Protein AF-A0A2D4K3S2-F1 (afdb_monomer)

Organism: NCBI:txid1970185

Foldseek 3Di:
DDPQLVQLLQLLLVQLLHWADPVRSVVLRPDPPPPVPDDDPPHDHPVNSLVVFWDKDCWDQDPVRDIDHITTHGDLVCLVPPDALVSNVVRDPDPSSSVSSQVSSVVSCVVVVNDDDRDDGPHDDDDDDDPVCPVVLLVLQALVVLVVLVVLVVCVVVVPPPNDVVNVVVSVVSLVSNVVCQVVPPDDDDPPPDDDDDQSCQQAPGSRNVRSVPDDRPDHGDDDPPPDPPPPPDDPPDPDDDDDDDDDDDD

pLDDT: mean 78.55, std 19.01, range [28.98, 97.88]

Structure (mmCIF, N/CA/C/O backbone):
data_AF-A0A2D4K3S2-F1
#
_entry.id   AF-A0A2D4K3S2-F1
#
loop_
_atom_site.group_PDB
_atom_site.id
_atom_site.type_symbol
_atom_site.label_atom_id
_atom_site.label_alt_id
_atom_site.label_comp_id
_atom_site.label_asym_id
_atom_site.label_entity_id
_atom_site.label_seq_id
_atom_site.pdbx_PDB_ins_code
_atom_site.Cartn_x
_atom_site.Cartn_y
_atom_site.Cartn_z
_atom_site.occupancy
_atom_site.B_iso_or_equiv
_atom_site.auth_seq_id
_atom_site.auth_comp_id
_atom_site.auth_asym_id
_atom_site.auth_atom_id
_atom_site.pdbx_PDB_model_num
ATOM 1 N N . MET A 1 1 ? -12.849 7.850 -8.022 1.00 69.00 1 MET A N 1
ATOM 2 C CA . MET A 1 1 ? -12.858 7.577 -6.581 1.00 69.00 1 MET A CA 1
ATOM 3 C C . MET A 1 1 ? -13.538 8.754 -5.917 1.00 69.00 1 MET A C 1
ATOM 5 O O . MET A 1 1 ? -13.201 9.878 -6.281 1.00 69.00 1 MET A O 1
ATOM 9 N N . THR A 1 2 ? -14.544 8.515 -5.088 1.00 81.56 2 THR A N 1
ATOM 10 C CA . THR A 1 2 ? -15.228 9.570 -4.324 1.00 81.56 2 THR A CA 1
ATOM 11 C C . THR A 1 2 ? -14.418 9.930 -3.076 1.00 81.56 2 THR A C 1
ATOM 13 O O . THR A 1 2 ? -13.564 9.153 -2.648 1.00 81.56 2 THR A O 1
ATOM 16 N N . ASP A 1 3 ? -14.689 11.088 -2.472 1.00 80.44 3 ASP A N 1
ATOM 17 C CA . ASP A 1 3 ? -14.030 11.497 -1.222 1.00 80.44 3 ASP A CA 1
ATOM 18 C C . ASP A 1 3 ? -14.282 10.483 -0.094 1.00 80.44 3 ASP A C 1
ATOM 20 O O . ASP A 1 3 ? -13.375 10.166 0.672 1.00 80.44 3 ASP A O 1
ATOM 24 N N . ASP A 1 4 ? -15.479 9.889 -0.058 1.00 83.50 4 ASP A N 1
ATOM 25 C CA . ASP A 1 4 ? -15.841 8.840 0.897 1.00 83.50 4 ASP A CA 1
ATOM 26 C C . ASP A 1 4 ? -15.006 7.563 0.706 1.00 83.50 4 ASP A C 1
ATOM 28 O O . ASP A 1 4 ? -14.577 6.950 1.683 1.00 83.50 4 ASP A O 1
ATOM 32 N N . GLU A 1 5 ? -14.736 7.156 -0.538 1.00 86.88 5 GLU A N 1
ATOM 33 C CA . GLU A 1 5 ? -13.875 6.001 -0.829 1.00 86.88 5 GLU A CA 1
ATOM 34 C C . GLU A 1 5 ? -12.424 6.267 -0.408 1.00 86.88 5 GLU A C 1
ATOM 36 O O . GLU A 1 5 ? -11.761 5.375 0.128 1.00 86.88 5 GLU A O 1
ATOM 41 N N . ILE A 1 6 ? -11.931 7.492 -0.626 1.00 86.06 6 ILE A N 1
ATOM 42 C CA . ILE A 1 6 ? -10.579 7.905 -0.224 1.00 86.06 6 ILE A CA 1
ATOM 43 C C . ILE A 1 6 ? -10.464 7.908 1.302 1.00 86.06 6 ILE A C 1
ATOM 45 O O . ILE A 1 6 ? -9.533 7.312 1.848 1.00 86.06 6 ILE A O 1
ATOM 49 N N . LEU A 1 7 ? -11.427 8.527 1.991 1.00 87.81 7 LEU A N 1
ATOM 50 C CA . LEU A 1 7 ? -11.486 8.567 3.451 1.00 87.81 7 LEU A CA 1
ATOM 51 C C . LEU A 1 7 ? -11.533 7.154 4.040 1.00 87.81 7 LEU A C 1
ATOM 53 O O . LEU A 1 7 ? -10.835 6.862 5.014 1.00 87.81 7 LEU A O 1
ATOM 57 N N . ARG A 1 8 ? -12.314 6.260 3.424 1.00 92.31 8 ARG A N 1
ATOM 58 C CA . ARG A 1 8 ? -12.441 4.870 3.865 1.00 92.31 8 ARG A CA 1
ATOM 59 C C . ARG A 1 8 ? -11.119 4.127 3.729 1.00 92.31 8 ARG A C 1
ATOM 61 O O . ARG A 1 8 ? -10.672 3.521 4.700 1.00 92.31 8 ARG A O 1
ATOM 68 N N . ALA A 1 9 ? -10.473 4.218 2.567 1.00 92.00 9 ALA A N 1
ATOM 69 C CA . ALA A 1 9 ? -9.177 3.587 2.324 1.00 92.00 9 ALA A CA 1
ATOM 70 C C . ALA A 1 9 ? -8.092 4.105 3.284 1.00 92.00 9 ALA A C 1
ATOM 72 O O . ALA A 1 9 ? -7.302 3.320 3.810 1.00 92.00 9 ALA A O 1
ATOM 73 N N . GLU A 1 10 ? -8.082 5.411 3.558 1.00 92.12 10 GLU A N 1
ATOM 74 C CA . GLU A 1 10 ? -7.160 6.024 4.514 1.00 92.12 10 GLU A CA 1
ATOM 75 C C . GLU A 1 10 ? -7.404 5.504 5.937 1.00 92.12 10 GLU A C 1
ATOM 77 O O . GLU A 1 10 ? -6.471 5.070 6.614 1.00 92.12 10 GLU A O 1
ATOM 82 N N . MET A 1 11 ? -8.661 5.478 6.385 1.00 94.38 11 MET A N 1
ATOM 83 C CA . MET A 1 11 ? -9.019 4.992 7.717 1.00 94.38 11 MET A CA 1
ATOM 84 C C . MET A 1 11 ? -8.668 3.512 7.902 1.00 94.38 11 MET A C 1
ATOM 86 O O . MET A 1 11 ? -8.090 3.139 8.926 1.00 94.38 11 MET A O 1
ATOM 90 N N . VAL A 1 12 ? -8.957 2.682 6.895 1.00 95.88 12 VAL A N 1
ATOM 91 C CA . VAL A 1 12 ? -8.571 1.265 6.873 1.00 95.88 12 VAL A CA 1
ATOM 92 C C . VAL A 1 12 ? -7.054 1.128 6.979 1.00 95.88 12 VAL A C 1
ATOM 94 O O . VAL A 1 12 ? -6.577 0.411 7.856 1.00 95.88 12 VAL A O 1
ATOM 97 N N . ALA A 1 13 ? -6.280 1.864 6.175 1.00 95.62 13 ALA A N 1
ATOM 98 C CA . ALA A 1 13 ? -4.821 1.815 6.242 1.00 95.62 13 ALA A CA 1
ATOM 99 C C . ALA A 1 13 ? -4.296 2.188 7.642 1.00 95.62 13 ALA A C 1
ATOM 101 O O . ALA A 1 13 ? -3.455 1.470 8.193 1.00 95.62 13 ALA A O 1
ATOM 102 N N . GLN A 1 14 ? -4.827 3.252 8.259 1.00 95.94 14 GLN A N 1
ATOM 103 C CA . GLN A 1 14 ? -4.420 3.688 9.601 1.00 95.94 14 GLN A CA 1
ATOM 104 C C . GLN A 1 14 ? -4.680 2.642 10.689 1.00 95.94 14 GLN A C 1
ATOM 106 O O . GLN A 1 14 ? -3.820 2.435 11.553 1.00 95.94 14 GLN A O 1
ATOM 111 N N . LEU A 1 15 ? -5.841 1.984 10.634 1.00 97.19 15 LEU A N 1
ATOM 112 C CA . LEU A 1 15 ? -6.259 0.952 11.588 1.00 97.19 15 LEU A CA 1
ATOM 113 C C . LEU A 1 15 ? -5.548 -0.393 11.360 1.00 97.19 15 LEU A C 1
ATOM 115 O O . LEU A 1 15 ? -5.287 -1.150 12.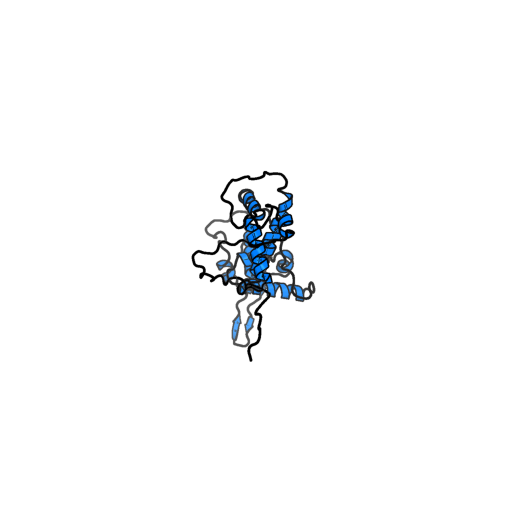303 1.00 97.19 15 LEU A O 1
ATOM 119 N N . CYS A 1 16 ? -5.225 -0.715 10.107 1.00 97.06 16 CYS A N 1
ATOM 120 C CA . CYS A 1 16 ? -4.472 -1.919 9.775 1.00 97.06 16 CYS A CA 1
ATOM 121 C C . CYS A 1 16 ? -3.028 -1.819 10.273 1.00 97.06 16 CYS A C 1
ATOM 123 O O . CYS A 1 16 ? -2.515 -2.807 10.797 1.00 97.06 16 CYS A O 1
ATOM 125 N N . MET A 1 17 ? -2.409 -0.634 10.192 1.00 96.38 17 MET A N 1
ATOM 126 C CA . MET A 1 17 ? -1.070 -0.394 10.740 1.00 96.38 17 MET A CA 1
ATOM 127 C C . MET A 1 17 ? -1.030 -0.566 12.261 1.00 96.38 17 MET A C 1
ATOM 129 O O . MET A 1 17 ? -0.122 -1.222 12.767 1.00 96.38 17 MET A O 1
ATOM 133 N N . ASN A 1 18 ? -1.993 0.009 12.992 1.00 96.06 18 ASN A N 1
ATOM 134 C CA . ASN A 1 18 ? -2.078 -0.070 14.454 1.00 96.06 18 ASN A CA 1
ATOM 135 C C . ASN A 1 18 ? -3.515 0.156 14.942 1.00 96.06 18 ASN A C 1
ATOM 137 O O . ASN A 1 18 ? -4.276 0.873 14.302 1.00 96.06 18 ASN A O 1
ATOM 141 N N . ASP A 1 19 ? -3.851 -0.359 16.128 1.00 95.50 19 ASP A N 1
ATOM 142 C CA . ASP A 1 19 ? -5.065 0.070 16.834 1.00 95.50 19 ASP A CA 1
ATOM 143 C C . ASP A 1 19 ? -4.943 1.569 17.163 1.00 95.50 19 ASP A C 1
ATOM 145 O O . ASP A 1 19 ? -3.880 2.036 17.590 1.00 95.50 19 ASP A O 1
ATOM 149 N N . ARG A 1 20 ? -6.012 2.342 16.950 1.00 95.31 20 ARG A N 1
ATOM 150 C CA . ARG A 1 20 ? -5.982 3.806 17.113 1.00 95.31 20 ARG A CA 1
ATOM 151 C C . ARG A 1 20 ? -7.077 4.296 18.040 1.00 95.31 20 ARG A C 1
ATOM 153 O O . ARG A 1 20 ? -8.186 3.778 18.034 1.00 95.31 20 ARG A O 1
ATOM 160 N N . THR A 1 21 ? -6.793 5.338 18.812 1.00 94.81 21 THR A N 1
ATOM 161 C CA . THR A 1 21 ? -7.843 6.093 19.503 1.00 94.81 21 THR A CA 1
ATOM 162 C C . THR A 1 21 ? -8.609 6.953 18.498 1.00 94.81 21 THR A C 1
ATOM 164 O O . THR A 1 21 ? -8.106 7.260 17.416 1.00 94.81 21 THR A O 1
ATOM 167 N N . HIS A 1 22 ? -9.815 7.383 18.874 1.00 92.12 22 HIS A N 1
ATOM 168 C CA . HIS A 1 22 ? -10.619 8.307 18.066 1.00 92.12 22 HIS A CA 1
ATOM 169 C C . HIS A 1 22 ? -9.839 9.574 17.680 1.00 92.12 22 HIS A C 1
ATOM 171 O O . HIS A 1 22 ? -9.731 9.908 16.503 1.00 92.12 22 HIS A O 1
ATOM 177 N N . SER A 1 23 ? -9.208 10.216 18.668 1.00 90.06 23 SER A N 1
ATOM 178 C CA . SER A 1 23 ? -8.421 11.434 18.466 1.00 90.06 23 SER A CA 1
ATOM 179 C C . SER A 1 23 ? -7.215 11.204 17.556 1.00 90.06 23 SER A C 1
ATOM 181 O O . SER A 1 23 ? -6.961 12.008 16.670 1.00 90.06 23 SER A O 1
ATOM 183 N N . SER A 1 24 ? -6.516 10.073 17.708 1.00 92.19 24 SER A N 1
ATOM 184 C CA . SER A 1 24 ? -5.379 9.748 16.843 1.00 92.19 24 SER A CA 1
ATOM 185 C C . SER A 1 24 ? -5.794 9.584 15.382 1.00 92.19 24 SER A C 1
ATOM 187 O O . SER A 1 24 ? -5.007 9.927 14.508 1.00 92.19 24 SER A O 1
ATOM 189 N N . LEU A 1 25 ? -6.984 9.044 15.100 1.00 91.06 25 LEU A N 1
ATOM 190 C CA . LEU A 1 25 ? -7.481 8.940 13.726 1.00 91.06 25 LEU A CA 1
ATOM 191 C C . LEU A 1 25 ? -7.830 10.314 13.155 1.00 91.06 25 LEU A C 1
ATOM 193 O O . LEU A 1 25 ? -7.470 10.592 12.016 1.00 91.06 25 LEU A O 1
ATOM 197 N N . LEU A 1 26 ? -8.470 11.180 13.945 1.00 87.69 26 LEU A N 1
ATOM 198 C CA . LEU A 1 26 ? -8.767 12.552 13.525 1.00 87.69 26 LEU A CA 1
ATOM 199 C C . LEU A 1 26 ? -7.505 13.347 13.165 1.00 87.69 26 LEU A C 1
ATOM 201 O O . LEU A 1 26 ? -7.542 14.125 12.217 1.00 87.69 26 LEU A O 1
ATOM 205 N N . ASP A 1 27 ? -6.398 13.130 13.878 1.00 87.50 27 ASP A N 1
ATOM 206 C CA . ASP A 1 27 ? -5.125 13.809 13.605 1.00 87.50 27 ASP A CA 1
ATOM 207 C C . ASP A 1 27 ? -4.402 13.263 12.356 1.00 87.50 27 ASP A C 1
ATOM 209 O O . ASP A 1 27 ? -3.641 13.983 11.708 1.00 87.50 27 ASP A O 1
ATOM 213 N N . LEU A 1 28 ? -4.594 11.979 12.028 1.00 86.31 28 LEU A N 1
ATOM 214 C CA . LEU A 1 28 ? -3.864 11.284 10.955 1.00 86.31 28 LEU A CA 1
ATOM 215 C C . LEU A 1 28 ? -4.563 11.344 9.594 1.00 86.31 28 LEU A C 1
ATOM 217 O O . LEU A 1 28 ? -3.894 11.258 8.555 1.00 86.31 28 LEU A O 1
ATOM 221 N N . ILE A 1 29 ? -5.889 11.465 9.594 1.00 82.75 29 ILE A N 1
ATOM 222 C CA . ILE A 1 29 ? -6.685 11.559 8.376 1.00 82.75 29 ILE A CA 1
ATOM 223 C C . ILE A 1 29 ? -6.652 13.016 7.881 1.00 82.75 29 ILE A C 1
ATOM 225 O O . ILE A 1 29 ? -7.149 13.910 8.569 1.00 82.75 29 ILE A O 1
ATOM 229 N N . PRO A 1 30 ? -6.053 13.281 6.705 1.00 67.38 30 PRO A N 1
ATOM 230 C CA . PRO A 1 30 ? -5.919 14.631 6.182 1.00 67.38 30 PRO A CA 1
ATOM 231 C C . PRO A 1 30 ? -7.299 15.191 5.824 1.00 67.38 30 PRO A C 1
ATOM 233 O O . PRO A 1 30 ? -8.034 14.573 5.065 1.00 67.38 30 PRO A O 1
ATOM 236 N N . GLU A 1 31 ? -7.619 16.345 6.414 1.00 57.22 31 GLU A N 1
ATOM 237 C CA . GLU A 1 31 ? -8.872 17.097 6.284 1.00 57.22 31 GLU A CA 1
ATOM 238 C C . GLU A 1 31 ? -10.138 16.231 6.212 1.00 57.22 31 GLU A C 1
ATOM 240 O O . GLU A 1 31 ? -10.728 16.003 5.160 1.00 57.22 31 GLU A O 1
ATOM 245 N N . ASN A 1 32 ? -10.660 15.872 7.386 1.00 50.91 32 ASN A N 1
ATOM 246 C CA . ASN A 1 32 ? -12.112 15.868 7.546 1.00 50.91 32 ASN A CA 1
ATOM 247 C C . ASN A 1 32 ? -12.602 17.242 7.037 1.00 50.91 32 ASN A C 1
ATOM 249 O O . ASN A 1 32 ? -12.063 18.245 7.527 1.00 50.91 32 ASN A O 1
ATOM 253 N N . PRO A 1 33 ? -13.532 17.341 6.065 1.00 45.84 33 PRO A N 1
ATOM 254 C CA . PRO A 1 33 ? -14.057 18.627 5.631 1.00 45.84 33 PRO A CA 1
ATOM 255 C C . PRO A 1 33 ? -14.509 19.364 6.885 1.00 45.84 33 PRO A C 1
ATOM 257 O O . PRO A 1 33 ? -15.397 18.927 7.615 1.00 45.84 33 PRO A O 1
ATOM 260 N N . ASN A 1 34 ? -13.773 20.423 7.200 1.00 38.81 34 ASN A N 1
ATOM 261 C CA . ASN A 1 34 ? -13.863 21.150 8.450 1.00 38.81 34 ASN A CA 1
ATOM 262 C C . ASN A 1 34 ? -15.345 21.388 8.811 1.00 38.81 34 ASN A C 1
ATOM 264 O O . ASN A 1 34 ? -16.087 21.883 7.958 1.00 38.81 34 ASN A O 1
ATOM 268 N N . PRO A 1 35 ? -15.809 21.130 10.050 1.00 45.09 35 PRO A N 1
ATOM 269 C CA . PRO A 1 35 ? -17.184 21.442 10.450 1.00 45.09 35 PRO A CA 1
ATOM 270 C C . PRO A 1 35 ? -17.528 22.940 10.319 1.00 45.09 35 PRO A C 1
ATOM 272 O O . PRO A 1 35 ? -18.698 23.311 10.370 1.00 45.09 35 PRO A O 1
ATOM 275 N N . LYS A 1 36 ? -16.534 23.814 10.093 1.00 41.34 36 LYS A N 1
ATOM 276 C CA . LYS A 1 36 ? -16.734 25.232 9.746 1.00 41.34 36 LYS A CA 1
ATOM 277 C C . LYS A 1 36 ? -17.035 25.501 8.263 1.00 41.34 36 LYS A C 1
ATOM 279 O O . LYS A 1 36 ? -17.330 26.643 7.930 1.00 41.34 36 LYS A O 1
ATOM 284 N N . SER A 1 37 ? -16.976 24.496 7.386 1.00 41.78 37 SER A N 1
ATOM 285 C CA . SER A 1 37 ? -17.230 24.654 5.946 1.00 41.78 37 SER A CA 1
ATOM 286 C C . SER A 1 37 ? -18.694 24.459 5.544 1.00 41.78 37 SER A C 1
ATOM 288 O O . SER A 1 37 ? -19.032 24.747 4.402 1.00 41.78 37 SER A O 1
ATOM 290 N N . GLY A 1 38 ? -19.567 24.006 6.451 1.00 38.97 38 GLY A N 1
ATOM 291 C CA . GLY A 1 38 ? -20.951 23.697 6.100 1.00 38.97 38 GLY A CA 1
ATOM 292 C C . GLY A 1 38 ? -21.025 22.472 5.185 1.00 38.97 38 GLY A C 1
ATOM 293 O O . GLY A 1 38 ? -20.751 22.552 3.998 1.00 38.97 38 GLY A O 1
ATOM 294 N N . ILE A 1 39 ? -21.371 21.338 5.793 1.00 41.78 39 ILE A N 1
ATOM 295 C CA . ILE A 1 39 ? -21.957 20.123 5.204 1.00 41.78 39 ILE A CA 1
ATOM 296 C C . ILE A 1 39 ? -22.053 20.151 3.666 1.00 41.78 39 ILE A C 1
ATOM 298 O O . ILE A 1 39 ? -22.941 20.800 3.111 1.00 41.78 39 ILE A O 1
ATOM 302 N N . ILE A 1 40 ? -21.201 19.377 2.986 1.00 48.66 40 ILE A N 1
ATOM 303 C CA . ILE A 1 40 ? -21.462 18.970 1.602 1.00 48.66 40 ILE A CA 1
ATOM 304 C C . ILE A 1 40 ? -22.587 17.923 1.663 1.00 48.66 40 ILE A C 1
ATOM 306 O O . ILE A 1 40 ? -22.431 16.909 2.349 1.00 48.66 40 ILE A O 1
ATOM 310 N N . PRO A 1 41 ? -23.739 18.128 1.003 1.00 40.66 41 PRO A N 1
ATOM 311 C CA . PRO A 1 41 ? -24.784 17.113 0.954 1.00 40.66 41 PRO A CA 1
ATOM 312 C C . PRO A 1 41 ? -24.264 15.870 0.215 1.00 40.66 41 PRO A C 1
ATOM 314 O O . PRO A 1 41 ? -24.011 15.937 -0.985 1.00 40.66 41 PRO A O 1
ATOM 317 N N . GLY A 1 42 ? -24.111 14.746 0.924 1.00 51.12 42 GLY A N 1
ATOM 318 C CA . GLY A 1 42 ? -23.805 13.438 0.328 1.00 51.12 42 GLY A CA 1
ATOM 319 C C . GLY A 1 42 ? -22.559 12.706 0.840 1.00 51.12 42 GLY A C 1
ATOM 320 O O . GLY A 1 42 ? -22.406 11.550 0.470 1.00 51.12 42 GLY A O 1
ATOM 321 N N . SER A 1 43 ? -21.712 13.311 1.684 1.00 57.41 43 SER A N 1
ATOM 322 C CA . SER A 1 43 ? -20.545 12.629 2.281 1.00 57.41 43 SER A CA 1
ATOM 323 C C . SER A 1 43 ? -20.905 11.900 3.582 1.00 57.41 43 SER A C 1
ATOM 325 O O . SER A 1 43 ? -21.584 12.474 4.445 1.00 57.41 43 SER A O 1
ATOM 327 N N . LEU A 1 44 ? -20.418 10.673 3.771 1.00 62.25 44 LEU A N 1
ATOM 328 C CA . LEU A 1 44 ? -20.483 9.971 5.060 1.00 62.25 44 LEU A CA 1
ATOM 329 C C . LEU A 1 44 ? -19.728 10.762 6.141 1.00 62.25 44 LEU A C 1
ATOM 331 O O . LEU A 1 44 ? -18.622 11.252 5.923 1.00 62.25 44 LEU A O 1
ATOM 335 N N . SER A 1 45 ? -20.305 10.878 7.340 1.00 77.81 45 SER A N 1
ATOM 336 C CA . SER A 1 45 ? -19.584 11.484 8.462 1.00 77.81 45 SER A CA 1
ATOM 337 C C . SER A 1 45 ? -18.431 10.580 8.906 1.00 77.81 45 SER A C 1
ATOM 339 O O . SER A 1 45 ? -18.541 9.352 8.847 1.00 77.81 45 SER A O 1
ATOM 341 N N . PHE A 1 46 ? -17.348 11.180 9.412 1.00 85.38 46 PHE A N 1
ATOM 342 C CA . PHE A 1 46 ? -16.213 10.453 9.996 1.00 85.38 46 PHE A CA 1
ATOM 343 C C . PHE A 1 46 ? -16.668 9.344 10.962 1.00 85.38 46 PHE A C 1
ATOM 345 O O . PHE A 1 46 ? -16.205 8.213 10.861 1.00 85.38 46 PHE A O 1
ATOM 352 N N . GLU A 1 47 ? -17.633 9.640 11.842 1.00 89.00 47 GLU A N 1
ATOM 353 C CA . GLU A 1 47 ? -18.181 8.671 12.804 1.00 89.00 47 GLU A CA 1
ATOM 354 C C . GLU A 1 47 ? -18.878 7.491 12.127 1.00 89.00 47 GLU A C 1
ATOM 356 O O . GLU A 1 47 ? -18.676 6.339 12.511 1.00 89.00 47 GLU A O 1
ATOM 361 N N . SER A 1 48 ? -19.693 7.766 11.102 1.00 89.94 48 SER A N 1
ATOM 362 C CA . SER A 1 48 ? -20.375 6.714 10.349 1.00 89.94 48 SER A CA 1
ATOM 363 C C . SER A 1 48 ? -19.368 5.816 9.641 1.00 89.94 48 SER A C 1
ATOM 365 O O . SER A 1 48 ? -19.572 4.605 9.561 1.00 89.94 48 SER A O 1
ATOM 367 N N . MET A 1 49 ? -18.278 6.395 9.138 1.00 91.19 49 MET A N 1
ATOM 368 C CA . MET A 1 49 ? -17.227 5.639 8.475 1.00 91.19 49 MET A CA 1
ATOM 369 C C . MET A 1 49 ? -16.431 4.789 9.461 1.00 91.19 49 MET A C 1
ATOM 371 O O . MET A 1 49 ? -16.259 3.595 9.221 1.00 91.19 49 MET A O 1
ATOM 375 N N . LEU A 1 50 ? -16.034 5.369 10.595 1.00 93.94 50 LEU A N 1
ATOM 376 C CA . LEU A 1 50 ? -15.318 4.667 11.656 1.00 93.94 50 LEU A CA 1
ATOM 377 C C . LEU A 1 50 ? -16.129 3.494 12.198 1.00 93.94 50 LEU A C 1
ATOM 379 O O . LEU A 1 50 ? -15.618 2.379 12.289 1.00 93.94 50 LEU A O 1
ATOM 383 N N . SER A 1 51 ? -17.414 3.715 12.469 1.00 94.75 51 SER A N 1
ATOM 384 C CA . SER A 1 51 ? -18.323 2.651 12.895 1.00 94.75 51 SER A CA 1
ATOM 385 C C . SER A 1 51 ? -18.490 1.560 11.832 1.00 94.75 51 SER A C 1
ATOM 387 O O . SER A 1 51 ? -18.685 0.394 12.178 1.00 94.75 51 SER A O 1
ATOM 389 N N . ALA A 1 52 ? -18.391 1.898 10.542 1.00 95.75 52 ALA A N 1
ATOM 390 C CA . ALA A 1 52 ? -18.484 0.919 9.467 1.00 95.75 52 ALA A CA 1
ATOM 391 C C . ALA A 1 52 ? -17.236 0.027 9.375 1.00 95.75 52 ALA A C 1
ATOM 393 O O . ALA A 1 52 ? -17.403 -1.173 9.166 1.00 95.75 52 ALA A O 1
ATOM 394 N N . VAL A 1 53 ? -16.027 0.573 9.558 1.00 96.75 53 VAL A N 1
ATOM 395 C CA . VAL A 1 53 ? -14.757 -0.156 9.335 1.00 96.75 53 VAL A CA 1
ATOM 396 C C . VAL A 1 53 ? -14.113 -0.734 10.598 1.00 96.75 53 VAL A C 1
ATOM 398 O O . VAL A 1 53 ? -13.223 -1.580 10.493 1.00 96.75 53 VAL A O 1
ATOM 401 N N . ALA A 1 54 ? -14.521 -0.296 11.791 1.00 97.69 54 ALA A N 1
ATOM 402 C CA . ALA A 1 54 ? -13.820 -0.638 13.025 1.00 97.69 54 ALA A CA 1
ATOM 403 C C . ALA A 1 54 ? -14.723 -1.163 14.144 1.00 97.69 54 ALA A C 1
ATOM 405 O O . ALA A 1 54 ? -15.864 -0.727 14.300 1.00 97.69 54 ALA A O 1
ATOM 406 N N . ASP A 1 55 ? -14.156 -2.041 14.970 1.00 97.38 55 ASP A N 1
ATOM 407 C CA . ASP A 1 55 ? -14.699 -2.427 16.269 1.00 97.38 55 ASP A CA 1
ATOM 408 C C . ASP A 1 55 ? -14.029 -1.618 17.382 1.00 97.38 55 ASP A C 1
ATOM 410 O O . ASP A 1 55 ? -12.811 -1.405 17.382 1.00 97.38 55 ASP A O 1
ATOM 414 N N . PHE A 1 56 ? -14.823 -1.188 18.363 1.00 96.75 56 PHE A N 1
ATOM 415 C CA . PHE A 1 56 ? -14.323 -0.484 19.539 1.00 96.75 56 PHE A CA 1
ATOM 416 C C . PHE A 1 56 ? -13.941 -1.470 20.648 1.00 96.75 56 PHE A C 1
ATOM 418 O O . PHE A 1 56 ? -14.778 -2.217 21.159 1.00 96.75 56 PHE A O 1
ATOM 425 N N . LYS A 1 57 ? -12.677 -1.430 21.071 1.00 94.00 57 LYS A N 1
ATOM 426 C CA . LYS A 1 57 ? -12.173 -2.107 22.269 1.00 94.00 57 LYS A CA 1
ATOM 427 C C . LYS A 1 57 ? -12.249 -1.145 23.448 1.00 94.00 57 LYS A C 1
ATOM 429 O O . LYS A 1 57 ? -11.594 -0.102 23.447 1.00 94.00 57 LYS A O 1
ATOM 434 N N . ALA A 1 58 ? -13.046 -1.505 24.452 1.00 91.00 58 ALA A N 1
ATOM 435 C CA . ALA A 1 58 ? -13.195 -0.716 25.668 1.00 91.00 58 ALA A CA 1
ATOM 436 C C . ALA A 1 58 ? -11.857 -0.572 26.428 1.00 91.00 58 ALA A C 1
ATOM 438 O O . ALA A 1 58 ? -11.001 -1.452 26.317 1.00 91.00 58 ALA A O 1
ATOM 439 N N . PRO A 1 59 ? -11.675 0.508 27.213 1.00 89.06 59 PRO A N 1
ATOM 440 C CA . PRO A 1 59 ? -10.504 0.681 28.068 1.00 89.06 59 PRO A CA 1
ATOM 441 C C . PRO A 1 59 ? -10.285 -0.518 28.998 1.00 89.06 59 PRO A C 1
ATOM 443 O O . PRO A 1 59 ? -11.236 -1.009 29.610 1.00 89.06 59 PRO A O 1
ATOM 446 N N . VAL A 1 60 ? -9.033 -0.955 29.140 1.00 86.38 60 VAL A N 1
ATOM 447 C CA . VAL A 1 60 ? -8.653 -2.066 30.026 1.00 86.38 60 VAL A CA 1
ATOM 448 C C . VAL A 1 60 ? -7.663 -1.563 31.072 1.00 86.38 60 VAL A C 1
ATOM 450 O O . VAL A 1 60 ? -6.777 -0.762 30.775 1.00 86.38 60 VAL A O 1
ATOM 453 N N . PHE A 1 61 ? -7.823 -2.033 32.309 1.00 84.19 61 PHE A N 1
ATOM 454 C CA . PHE A 1 61 ? -6.838 -1.832 33.367 1.00 84.19 61 PHE A CA 1
ATOM 455 C C . PHE A 1 61 ? -5.788 -2.935 33.297 1.00 84.19 61 PHE A C 1
ATOM 457 O O . PHE A 1 61 ? -6.109 -4.119 33.410 1.00 84.19 61 PHE A O 1
ATOM 464 N N . GLU A 1 62 ? -4.532 -2.547 33.121 1.00 83.81 62 GLU A N 1
ATOM 465 C CA . GLU A 1 62 ? -3.413 -3.478 33.181 1.00 83.81 62 GLU A CA 1
ATOM 466 C C . GLU A 1 62 ? -3.053 -3.784 34.641 1.00 83.81 62 GLU A C 1
ATOM 468 O O . GLU A 1 62 ? -3.275 -2.977 35.547 1.00 83.81 62 GLU A O 1
ATOM 473 N N . ALA A 1 63 ? -2.439 -4.946 34.882 1.00 77.88 63 ALA A N 1
ATOM 474 C CA . ALA A 1 63 ? -2.070 -5.408 36.225 1.00 77.88 63 ALA A CA 1
ATOM 475 C C . ALA A 1 63 ? -1.113 -4.455 36.983 1.00 77.88 63 ALA A C 1
ATOM 477 O O . ALA A 1 63 ? -0.976 -4.568 38.198 1.00 77.88 63 ALA A O 1
ATOM 478 N N . GLY A 1 64 ? -0.475 -3.505 36.285 1.00 82.56 64 GLY A N 1
ATOM 479 C CA . GLY A 1 64 ? 0.367 -2.449 36.859 1.00 82.56 64 GLY A CA 1
ATOM 480 C C . GLY A 1 64 ? -0.371 -1.164 37.260 1.00 82.56 64 GLY A C 1
ATOM 481 O O . GLY A 1 64 ? 0.280 -0.202 37.658 1.00 82.56 64 GLY A O 1
ATOM 482 N N . GLY A 1 65 ? -1.702 -1.115 37.141 1.00 83.12 65 GLY A N 1
ATOM 483 C CA . GLY A 1 65 ? -2.512 0.071 37.451 1.00 83.12 65 GLY A CA 1
ATOM 484 C C . GLY A 1 65 ? -2.544 1.131 36.342 1.00 83.12 65 GLY A C 1
ATOM 485 O O . GLY A 1 65 ? -3.221 2.148 36.497 1.00 83.12 65 GLY A O 1
ATOM 486 N N . SER A 1 66 ? -1.857 0.901 35.218 1.00 81.00 66 SER A N 1
ATOM 487 C CA . SER A 1 66 ? -2.005 1.688 33.993 1.00 81.00 66 SER A CA 1
ATOM 488 C C . SER A 1 66 ? -3.368 1.423 33.351 1.00 81.00 66 SER A C 1
ATOM 490 O O . SER A 1 66 ? -3.823 0.283 33.247 1.00 81.00 66 SER A O 1
ATOM 492 N N . MET A 1 67 ? -4.033 2.494 32.916 1.00 83.00 67 MET A N 1
ATOM 493 C CA . MET A 1 67 ? -5.277 2.412 32.153 1.00 83.00 67 MET A CA 1
ATOM 494 C C . MET A 1 67 ? -4.960 2.589 30.671 1.00 83.00 67 MET A C 1
ATOM 496 O O . MET A 1 67 ? -4.458 3.639 30.264 1.00 83.00 67 MET A O 1
ATOM 500 N N . GLN A 1 68 ? -5.279 1.582 29.863 1.00 82.94 68 GLN A N 1
ATOM 501 C CA . GLN A 1 68 ? -5.205 1.694 28.413 1.00 82.94 68 GLN A CA 1
ATOM 502 C C . GLN A 1 68 ? -6.490 2.347 27.901 1.00 82.94 68 GLN A C 1
ATOM 504 O O . GLN A 1 68 ? -7.590 1.886 28.205 1.00 82.94 68 GLN A O 1
ATOM 509 N N . GLN A 1 69 ? -6.364 3.434 27.139 1.00 89.62 69 GLN A N 1
ATOM 510 C CA . GLN A 1 69 ? -7.511 4.100 26.520 1.00 89.62 69 GLN A CA 1
ATOM 511 C C . GLN A 1 69 ? -8.205 3.160 25.524 1.00 89.62 69 GLN A C 1
ATOM 513 O O . GLN A 1 69 ? -7.561 2.311 24.916 1.00 89.62 69 GLN A O 1
ATOM 518 N N . GLY A 1 70 ? -9.516 3.328 25.339 1.00 92.50 70 GLY A N 1
ATOM 519 C CA . GLY A 1 70 ? -10.262 2.570 24.339 1.00 92.50 70 GLY A CA 1
ATOM 520 C C . GLY A 1 70 ? -9.736 2.835 22.928 1.00 92.50 70 GLY A C 1
ATOM 521 O O . GLY A 1 70 ? -9.398 3.973 22.585 1.00 92.50 70 GLY A O 1
ATOM 522 N N . MET A 1 71 ? -9.660 1.783 22.120 1.00 95.62 71 MET A N 1
ATOM 523 C CA . MET A 1 71 ? -9.056 1.824 20.788 1.00 95.62 71 MET A CA 1
ATOM 524 C C . MET A 1 71 ? -9.965 1.178 19.749 1.00 95.62 71 MET A C 1
ATOM 526 O O . MET A 1 71 ? -10.753 0.290 20.057 1.00 95.62 71 MET A O 1
ATOM 530 N N . TYR A 1 72 ? -9.808 1.599 18.505 1.00 97.31 72 TYR A N 1
ATOM 531 C CA . TYR A 1 72 ? -10.463 1.036 17.340 1.00 97.31 72 TYR A CA 1
ATOM 532 C C . TYR A 1 72 ? -9.530 0.041 16.653 1.00 97.31 72 TYR A C 1
ATOM 534 O O . TYR A 1 72 ? -8.345 0.322 16.454 1.00 97.31 72 TYR A O 1
ATOM 542 N N . THR A 1 73 ? -10.078 -1.116 16.291 1.00 96.94 73 THR A N 1
ATOM 543 C CA . THR A 1 73 ? -9.416 -2.165 15.502 1.00 96.94 73 THR A CA 1
ATOM 544 C C . THR A 1 73 ? -10.199 -2.384 14.208 1.00 96.94 73 THR A C 1
ATOM 546 O O . THR A 1 73 ? -11.420 -2.244 14.244 1.00 96.94 73 THR A O 1
ATOM 549 N N . PRO A 1 74 ? -9.572 -2.756 13.078 1.00 97.81 74 PRO A N 1
ATOM 550 C CA . PRO A 1 74 ? -10.326 -3.131 11.885 1.00 97.81 74 PRO A CA 1
ATOM 551 C C . PRO A 1 74 ? -11.242 -4.325 12.160 1.00 97.81 74 PRO A C 1
ATOM 553 O O . PRO A 1 74 ? -10.839 -5.256 12.870 1.00 97.81 74 PRO A O 1
ATOM 556 N N . LYS A 1 75 ? -12.436 -4.303 11.564 1.00 97.88 75 LYS A N 1
ATOM 557 C CA . LYS A 1 75 ? -13.360 -5.444 11.560 1.00 97.88 75 LYS A CA 1
ATOM 558 C C . LYS A 1 75 ? -12.819 -6.613 10.743 1.00 97.88 75 LYS A C 1
ATOM 560 O O . LYS A 1 75 ? -11.949 -6.449 9.887 1.00 97.88 75 LYS A O 1
ATOM 565 N N . ALA A 1 76 ? -13.381 -7.798 10.967 1.00 95.19 76 ALA A N 1
ATOM 566 C CA . ALA A 1 76 ? -13.041 -8.995 10.202 1.00 95.19 76 ALA A CA 1
ATOM 567 C C . ALA A 1 76 ? -13.305 -8.825 8.695 1.00 95.19 76 ALA A C 1
ATOM 569 O O . ALA A 1 76 ? -12.449 -9.201 7.896 1.00 95.19 76 ALA A O 1
ATOM 570 N N . GLU A 1 77 ? -14.433 -8.215 8.305 1.00 95.19 77 GLU A N 1
ATOM 571 C CA . GLU A 1 77 ? -14.746 -7.990 6.884 1.00 95.19 77 GLU A CA 1
ATOM 572 C C . GLU A 1 77 ? -13.737 -7.040 6.232 1.00 95.19 77 GLU A C 1
ATOM 574 O O . GLU A 1 77 ? -13.355 -7.227 5.082 1.00 95.19 77 GLU A O 1
ATOM 579 N N . VAL A 1 78 ? -13.222 -6.065 6.989 1.00 96.25 78 VAL A N 1
ATOM 580 C CA . VAL A 1 78 ? -12.206 -5.132 6.489 1.00 96.25 78 VAL A CA 1
ATOM 581 C C . VAL A 1 78 ? -10.909 -5.856 6.147 1.00 96.25 78 VAL A C 1
ATOM 583 O O . VAL A 1 78 ? -10.293 -5.553 5.130 1.00 96.25 78 VAL A O 1
ATOM 586 N N . TRP A 1 79 ? -10.491 -6.838 6.943 1.00 94.69 79 TRP A N 1
ATOM 587 C CA . TRP A 1 79 ? -9.312 -7.637 6.604 1.00 94.69 79 TRP A CA 1
ATOM 588 C C . TRP A 1 79 ? -9.509 -8.495 5.356 1.00 94.69 79 TRP A C 1
ATOM 590 O O . TRP A 1 79 ? -8.551 -8.699 4.615 1.00 94.69 79 TRP A O 1
ATOM 600 N N . ASP A 1 80 ? -10.724 -8.993 5.134 1.00 91.12 80 ASP A N 1
ATOM 601 C CA . ASP A 1 80 ? -11.031 -9.890 4.019 1.00 91.12 80 ASP A CA 1
ATOM 602 C C . ASP A 1 80 ? -11.248 -9.136 2.700 1.00 91.12 80 ASP A C 1
ATOM 604 O O . ASP A 1 80 ? -10.787 -9.564 1.643 1.00 91.12 80 ASP A O 1
ATOM 608 N N . GLU A 1 81 ? -11.928 -7.992 2.766 1.00 91.62 81 GLU A N 1
ATOM 609 C CA . GLU A 1 81 ? -12.423 -7.276 1.591 1.00 91.62 81 GLU A CA 1
ATOM 610 C C . GLU A 1 81 ? -11.726 -5.938 1.360 1.00 91.62 81 GLU A C 1
ATOM 612 O O . GLU A 1 81 ? -11.694 -5.458 0.227 1.00 91.62 81 GLU A O 1
ATOM 617 N N . GLU A 1 82 ? -11.160 -5.307 2.395 1.00 93.75 82 GLU A N 1
ATOM 618 C CA . GLU A 1 82 ? -10.747 -3.895 2.381 1.00 93.75 82 GLU A CA 1
ATOM 619 C C . GLU A 1 82 ? -9.243 -3.654 2.572 1.00 93.75 82 GLU A C 1
ATOM 621 O O . GLU A 1 82 ? -8.720 -2.691 2.007 1.00 93.75 82 GLU A O 1
ATOM 626 N N . PHE A 1 83 ? -8.524 -4.561 3.225 1.00 94.50 83 PHE A N 1
ATOM 627 C CA . PHE A 1 83 ? -7.087 -4.438 3.442 1.00 94.50 83 PHE A CA 1
ATOM 628 C C . PHE A 1 83 ? -6.303 -4.382 2.122 1.00 94.50 83 PHE A C 1
ATOM 630 O O . PHE A 1 83 ? -6.422 -5.262 1.273 1.00 94.50 83 PHE A O 1
ATOM 637 N N . ASP A 1 84 ? -5.489 -3.336 1.960 1.00 92.88 84 ASP A N 1
ATOM 638 C CA . ASP A 1 84 ? -4.609 -3.143 0.808 1.00 92.88 84 ASP A CA 1
ATOM 639 C C . ASP A 1 84 ? -3.176 -2.836 1.289 1.00 92.88 84 ASP A C 1
ATOM 641 O O . ASP A 1 84 ? -2.917 -1.744 1.814 1.00 92.88 84 ASP A O 1
ATOM 645 N N . PRO A 1 85 ? -2.218 -3.765 1.110 1.00 92.31 85 PRO A N 1
ATOM 646 C CA . PRO A 1 85 ? -0.836 -3.555 1.530 1.00 92.31 85 PRO A CA 1
ATOM 647 C C . PRO A 1 85 ? -0.154 -2.416 0.760 1.00 92.31 85 PRO A C 1
ATOM 649 O O . PRO A 1 85 ? 0.745 -1.771 1.301 1.00 92.31 85 PRO A O 1
ATOM 652 N N . VAL A 1 86 ? -0.576 -2.121 -0.474 1.00 92.00 86 VAL A N 1
ATOM 653 C CA . VAL A 1 86 ? -0.030 -0.997 -1.245 1.00 92.00 86 VAL A CA 1
ATOM 654 C C . VAL A 1 86 ? -0.488 0.323 -0.645 1.00 92.00 86 VAL A C 1
ATOM 656 O O . VAL A 1 86 ? 0.337 1.220 -0.478 1.00 92.00 86 VAL A O 1
ATOM 659 N N . MET A 1 87 ? -1.765 0.441 -0.272 1.00 92.19 87 MET A N 1
ATOM 660 C CA . MET A 1 87 ? -2.272 1.644 0.397 1.00 92.19 87 MET A CA 1
ATOM 661 C C . MET A 1 87 ? -1.494 1.923 1.690 1.00 92.19 87 MET A C 1
ATOM 663 O O . MET A 1 87 ? -1.092 3.058 1.942 1.00 92.19 87 MET A O 1
ATOM 667 N N . VAL A 1 88 ? -1.187 0.876 2.464 1.00 94.50 88 VAL A N 1
ATOM 668 C CA . VAL A 1 88 ? -0.339 0.990 3.661 1.00 94.50 88 VAL A CA 1
ATOM 669 C C . VAL A 1 88 ? 1.069 1.483 3.311 1.00 94.50 88 VAL A C 1
ATOM 671 O O . VAL A 1 88 ? 1.539 2.445 3.920 1.00 94.50 88 VAL A O 1
ATOM 674 N N . ILE A 1 89 ? 1.732 0.881 2.314 1.00 93.31 89 ILE A N 1
ATOM 675 C CA . ILE A 1 89 ? 3.079 1.293 1.872 1.00 93.31 89 ILE A CA 1
ATOM 676 C C . ILE A 1 89 ? 3.099 2.761 1.427 1.00 93.31 89 ILE A C 1
ATOM 678 O O . ILE A 1 89 ? 4.056 3.476 1.712 1.00 93.31 89 ILE A O 1
ATOM 682 N N . LEU A 1 90 ? 2.053 3.223 0.740 1.00 91.38 90 LEU A N 1
ATOM 683 C CA . LEU A 1 90 ? 1.963 4.599 0.252 1.00 91.38 90 LEU A CA 1
ATOM 684 C C . LEU A 1 90 ? 1.696 5.619 1.366 1.00 91.38 90 LEU A C 1
ATOM 686 O O . LEU A 1 90 ? 1.957 6.806 1.160 1.00 91.38 90 LEU A O 1
ATOM 690 N N . ARG A 1 91 ? 1.199 5.186 2.534 1.00 91.69 91 ARG A N 1
ATOM 691 C CA . ARG A 1 91 ? 0.806 6.093 3.619 1.00 91.69 91 ARG A CA 1
ATOM 692 C C . ARG A 1 91 ? 1.841 6.262 4.728 1.00 91.69 91 ARG A C 1
ATOM 694 O O . ARG A 1 91 ? 1.779 7.244 5.467 1.00 91.69 91 ARG A O 1
ATOM 701 N N . THR A 1 92 ? 2.811 5.360 4.840 1.00 91.44 92 THR A N 1
ATOM 702 C CA . THR A 1 92 ? 3.847 5.429 5.880 1.00 91.44 92 THR A CA 1
ATOM 703 C C . THR A 1 92 ? 5.258 5.391 5.308 1.00 91.44 92 THR A C 1
ATOM 705 O O . THR A 1 92 ? 5.564 4.677 4.359 1.00 91.44 92 THR A O 1
ATOM 708 N N . VAL A 1 93 ? 6.158 6.142 5.941 1.00 89.56 93 VAL A N 1
ATOM 709 C CA . VAL A 1 93 ? 7.607 6.066 5.690 1.00 89.56 93 VAL A CA 1
ATOM 710 C C . VAL A 1 93 ? 8.294 5.052 6.609 1.00 89.56 93 VAL A C 1
ATOM 712 O O . VAL A 1 93 ? 9.469 4.723 6.420 1.00 89.56 93 VAL A O 1
ATOM 715 N N . TYR A 1 94 ? 7.588 4.558 7.629 1.00 91.38 94 TYR A N 1
ATOM 716 C CA . TYR A 1 94 ? 8.148 3.673 8.637 1.00 91.38 94 TYR A CA 1
ATOM 717 C C . TYR A 1 94 ? 7.911 2.212 8.260 1.00 91.38 94 TYR A C 1
ATOM 719 O O . TYR A 1 94 ? 6.796 1.704 8.332 1.00 91.38 94 TYR A O 1
ATOM 727 N N . ARG A 1 95 ? 8.997 1.491 7.957 1.00 88.94 95 ARG A N 1
ATOM 728 C CA . ARG A 1 95 ? 8.954 0.053 7.619 1.00 88.94 95 ARG A CA 1
ATOM 729 C C . ARG A 1 95 ? 8.209 -0.793 8.660 1.00 88.94 95 ARG A C 1
ATOM 731 O O . ARG A 1 95 ? 7.500 -1.724 8.305 1.00 88.94 95 ARG A O 1
ATOM 738 N N . ARG A 1 96 ? 8.325 -0.434 9.945 1.00 92.88 96 ARG A N 1
ATOM 739 C CA . ARG A 1 96 ? 7.644 -1.136 11.045 1.00 92.88 96 ARG A CA 1
ATOM 740 C C . ARG A 1 96 ? 6.118 -1.116 10.923 1.00 92.88 96 ARG A C 1
ATOM 742 O O . ARG A 1 96 ? 5.483 -2.069 11.347 1.00 92.88 96 ARG A O 1
ATOM 749 N N . ASP A 1 97 ? 5.540 -0.058 10.357 1.00 94.50 97 ASP A N 1
ATOM 750 C CA . ASP A 1 97 ? 4.085 0.072 10.252 1.00 94.50 97 ASP A CA 1
ATOM 751 C C . ASP A 1 97 ? 3.550 -0.845 9.148 1.00 94.50 97 ASP A C 1
ATOM 753 O O . ASP A 1 97 ? 2.529 -1.506 9.328 1.00 94.50 97 ASP A O 1
ATOM 757 N N . VAL A 1 98 ? 4.288 -0.948 8.037 1.00 93.00 98 VAL A N 1
ATOM 758 C CA . VAL A 1 98 ? 3.972 -1.892 6.958 1.00 93.00 98 VAL A CA 1
ATOM 759 C C . VAL A 1 98 ? 4.102 -3.333 7.454 1.00 93.00 98 VAL A C 1
ATOM 761 O O . VAL A 1 98 ? 3.210 -4.144 7.214 1.00 93.00 98 VAL A O 1
ATOM 764 N N . GLN A 1 99 ? 5.176 -3.643 8.190 1.00 92.31 99 GLN A N 1
ATOM 765 C CA . GLN A 1 99 ? 5.354 -4.967 8.791 1.00 92.31 99 GLN A CA 1
ATOM 766 C C . GLN A 1 99 ? 4.224 -5.298 9.774 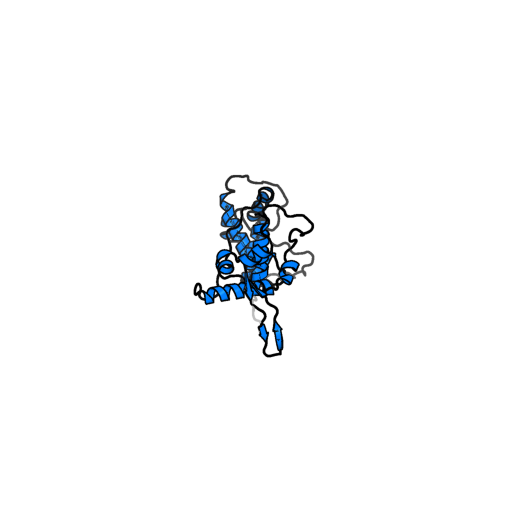1.00 92.31 99 GLN A C 1
ATOM 768 O O . GLN A 1 99 ? 3.625 -6.363 9.673 1.00 92.31 99 GLN A O 1
ATOM 773 N N . SER A 1 100 ? 3.876 -4.361 10.663 1.00 95.31 100 SER A N 1
ATOM 774 C CA . SER A 1 100 ? 2.770 -4.516 11.616 1.00 95.31 100 SER A CA 1
ATOM 775 C C . SER A 1 100 ? 1.455 -4.850 10.907 1.00 95.31 100 SER A C 1
ATOM 777 O O . SER A 1 100 ? 0.761 -5.789 11.299 1.00 95.31 100 SER A O 1
ATOM 779 N N . ALA A 1 101 ? 1.132 -4.142 9.821 1.00 95.31 101 ALA A N 1
ATOM 780 C CA . ALA A 1 101 ? -0.077 -4.406 9.048 1.00 95.31 101 ALA A CA 1
ATOM 781 C C . ALA A 1 101 ? -0.091 -5.819 8.435 1.00 95.31 101 ALA A C 1
ATOM 783 O O . ALA A 1 101 ? -1.102 -6.518 8.524 1.00 95.31 101 ALA A O 1
ATOM 784 N N . MET A 1 102 ? 1.034 -6.266 7.866 1.00 93.25 102 MET A N 1
ATOM 785 C CA . MET A 1 102 ? 1.168 -7.609 7.285 1.00 93.25 102 MET A CA 1
ATOM 786 C C . MET A 1 102 ? 1.120 -8.723 8.340 1.00 93.25 102 MET A C 1
ATOM 788 O O . MET A 1 102 ? 0.490 -9.762 8.117 1.00 93.25 102 MET A O 1
ATOM 792 N N . ASP A 1 103 ? 1.730 -8.508 9.505 1.00 93.25 103 ASP A N 1
ATOM 793 C CA . ASP A 1 103 ? 1.700 -9.461 10.619 1.00 93.25 103 ASP A CA 1
ATOM 794 C C . ASP A 1 103 ? 0.277 -9.607 11.175 1.00 93.25 103 ASP A C 1
ATOM 796 O O . ASP A 1 103 ? -0.197 -10.725 11.405 1.00 93.25 103 ASP A O 1
ATOM 800 N N . ARG A 1 104 ? -0.441 -8.486 11.329 1.00 95.19 104 ARG A N 1
ATOM 801 C CA . ARG A 1 104 ? -1.848 -8.455 11.764 1.00 95.19 104 ARG A CA 1
ATOM 802 C C . ARG A 1 104 ? -2.766 -9.146 10.754 1.00 95.19 104 ARG A C 1
ATOM 804 O O . ARG A 1 104 ? -3.592 -9.965 11.158 1.00 95.19 104 ARG A O 1
ATOM 811 N N . TYR A 1 105 ? -2.571 -8.910 9.457 1.00 93.75 105 TYR A N 1
ATOM 812 C CA . TYR A 1 105 ? -3.293 -9.626 8.401 1.00 93.75 105 TYR A CA 1
ATOM 813 C C . TYR A 1 105 ? -3.013 -11.139 8.433 1.00 93.75 105 TYR A C 1
ATOM 815 O O . TYR A 1 105 ? -3.929 -11.960 8.377 1.00 93.75 105 TYR A O 1
ATOM 823 N N . THR A 1 106 ? -1.751 -11.533 8.618 1.00 92.19 106 THR A N 1
ATOM 824 C CA . THR A 1 106 ? -1.368 -12.947 8.749 1.00 92.19 106 THR A CA 1
ATOM 825 C C . THR A 1 106 ? -2.006 -13.595 9.981 1.00 92.19 106 THR A C 1
ATOM 827 O O . THR A 1 106 ? -2.448 -14.745 9.918 1.00 92.19 106 THR A O 1
ATOM 830 N N . ALA A 1 107 ? -2.086 -12.875 11.103 1.00 92.88 107 ALA A N 1
ATOM 831 C CA . ALA A 1 107 ? -2.775 -13.345 12.302 1.00 92.88 107 ALA A CA 1
ATOM 832 C C . ALA A 1 107 ? -4.276 -13.566 12.045 1.00 92.88 107 ALA A C 1
ATOM 834 O O . ALA A 1 107 ? -4.806 -14.614 12.422 1.00 92.88 107 ALA A O 1
ATOM 835 N N . PHE A 1 108 ? -4.933 -12.646 11.333 1.00 93.06 108 PHE A N 1
ATOM 836 C CA . PHE A 1 108 ? -6.327 -12.797 10.905 1.00 93.06 108 PHE A CA 1
ATOM 837 C C . PHE A 1 108 ? -6.538 -14.036 10.015 1.00 93.06 108 PHE A C 1
ATOM 839 O O . PHE A 1 108 ? -7.457 -14.828 10.250 1.00 93.06 108 PHE A O 1
ATOM 846 N N . LEU A 1 109 ? -5.665 -14.271 9.031 1.00 91.31 109 LEU A N 1
ATOM 847 C CA . LEU A 1 109 ? -5.758 -15.448 8.157 1.00 91.31 109 LEU A CA 1
ATOM 848 C C . LEU A 1 109 ? -5.559 -16.770 8.909 1.00 91.31 109 LEU A C 1
ATOM 850 O O . LEU A 1 109 ? -6.249 -17.753 8.633 1.00 91.31 109 LEU A O 1
ATOM 854 N N . LYS A 1 110 ? -4.647 -16.790 9.888 1.00 90.06 110 LYS A N 1
ATOM 855 C CA . LYS A 1 110 ? -4.440 -17.953 10.764 1.00 90.06 110 LYS A CA 1
ATOM 856 C C . LYS A 1 110 ? -5.667 -18.221 11.633 1.00 90.06 110 LYS A C 1
ATOM 858 O O . LYS A 1 110 ? -6.064 -19.374 11.772 1.00 90.06 110 LYS A O 1
ATOM 863 N N . GLN A 1 111 ? -6.283 -17.175 12.185 1.00 89.50 111 GLN A N 1
ATOM 864 C CA . GLN A 1 111 ? -7.477 -17.301 13.022 1.00 89.50 111 GLN A CA 1
ATOM 865 C C . GLN A 1 111 ? -8.707 -17.759 12.226 1.00 89.50 111 GLN A C 1
ATOM 867 O O . GLN A 1 111 ? -9.498 -18.554 12.727 1.00 89.50 111 GLN A O 1
ATOM 872 N N . SER A 1 112 ? -8.857 -17.291 10.986 1.00 86.00 112 SER A N 1
ATOM 873 C CA . SER A 1 112 ? -9.954 -17.691 10.093 1.00 86.00 112 SER A CA 1
ATOM 874 C C . SER A 1 112 ? -9.753 -19.067 9.443 1.00 86.00 112 SER A C 1
ATOM 876 O O . SER A 1 112 ? -10.659 -19.564 8.778 1.00 86.00 112 SER A O 1
ATOM 878 N N . GLY A 1 113 ? -8.585 -19.696 9.623 1.00 81.56 113 GLY A N 1
ATOM 879 C CA . GLY A 1 113 ? -8.259 -21.002 9.045 1.00 81.56 113 GLY A CA 1
ATOM 880 C C . GLY A 1 113 ? -8.058 -20.989 7.525 1.00 81.56 113 GLY A C 1
ATOM 881 O O . GLY A 1 113 ? -8.012 -22.055 6.917 1.00 81.56 113 GLY A O 1
ATOM 882 N N . LYS A 1 114 ? -7.945 -19.807 6.900 1.00 72.75 114 LYS A N 1
ATOM 883 C CA . LYS A 1 114 ? -7.904 -19.661 5.435 1.00 72.75 114 LYS A CA 1
ATOM 884 C C . LYS A 1 114 ? -6.555 -20.036 4.813 1.00 72.75 114 LYS A C 1
ATOM 886 O O . LYS A 1 114 ? -6.526 -20.441 3.656 1.00 72.75 114 LYS A O 1
ATOM 891 N N . VAL A 1 115 ? -5.440 -19.890 5.537 1.00 73.12 115 VAL A N 1
ATOM 892 C CA . VAL A 1 115 ? -4.090 -20.097 4.978 1.00 73.12 115 VAL A CA 1
ATOM 893 C C . VAL A 1 115 ? -3.145 -20.744 5.995 1.00 73.12 115 VAL A C 1
ATOM 895 O O . VAL A 1 115 ? -3.153 -20.412 7.181 1.00 73.12 115 VAL A O 1
ATOM 898 N N . HIS A 1 116 ? -2.282 -21.642 5.512 1.00 63.56 116 HIS A N 1
A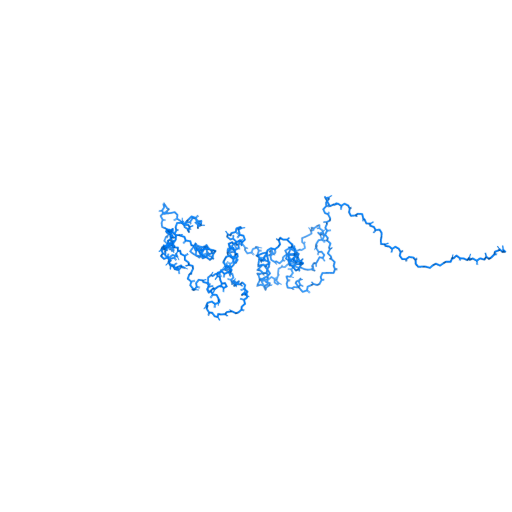TOM 899 C CA . HIS A 1 116 ? -1.123 -22.156 6.242 1.00 63.56 116 HIS A CA 1
ATOM 900 C C . HIS A 1 116 ? 0.161 -21.514 5.691 1.00 63.56 116 HIS A C 1
ATOM 902 O O . HIS A 1 116 ? 0.398 -21.552 4.488 1.00 63.56 116 HIS A O 1
ATOM 908 N N . GLY A 1 117 ? 0.999 -20.945 6.564 1.00 71.75 117 GLY A N 1
ATOM 909 C CA . GLY A 1 117 ? 2.268 -20.305 6.180 1.00 71.75 117 GLY A CA 1
ATOM 910 C C . GLY A 1 117 ? 2.183 -18.783 6.026 1.00 71.75 117 GLY A C 1
ATOM 911 O O . GLY A 1 117 ? 1.307 -18.148 6.615 1.00 71.75 117 GLY A O 1
ATOM 912 N N . ASN A 1 118 ? 3.130 -18.204 5.280 1.00 71.81 118 ASN A N 1
ATOM 913 C CA . ASN A 1 118 ? 3.150 -16.771 4.983 1.00 71.81 118 ASN A CA 1
ATOM 914 C C . ASN A 1 118 ? 2.263 -16.495 3.761 1.00 71.81 118 ASN A C 1
ATOM 916 O O . ASN A 1 118 ? 2.539 -17.036 2.687 1.00 71.81 118 ASN A O 1
ATOM 920 N N . PRO A 1 119 ? 1.195 -15.698 3.911 1.00 77.19 119 PRO A N 1
ATOM 921 C CA . PRO A 1 119 ? 0.288 -15.405 2.816 1.00 77.19 119 PRO A CA 1
ATOM 922 C C . PRO A 1 119 ? 0.962 -14.497 1.787 1.00 77.19 119 PRO A C 1
ATOM 924 O O . PRO A 1 119 ? 1.743 -13.610 2.132 1.00 77.19 119 PRO A O 1
ATOM 927 N N . TRP A 1 120 ? 0.608 -14.689 0.517 1.00 76.94 120 TRP A N 1
ATOM 928 C CA . TRP A 1 120 ? 0.899 -13.685 -0.499 1.00 76.94 120 TRP A CA 1
ATOM 929 C C . TRP A 1 120 ? 0.151 -12.384 -0.156 1.00 76.94 120 TRP A C 1
ATOM 931 O O . TRP A 1 120 ? -0.995 -12.469 0.307 1.00 76.94 120 TRP A O 1
ATOM 941 N N . PRO A 1 121 ? 0.750 -11.194 -0.356 1.00 81.56 121 PRO A N 1
ATOM 942 C CA . PRO A 1 121 ? 0.049 -9.938 -0.121 1.00 81.56 121 PRO A CA 1
ATOM 943 C C . PRO A 1 121 ? -1.262 -9.881 -0.925 1.00 81.56 121 PRO A C 1
ATOM 945 O O . PRO A 1 121 ? -1.264 -10.251 -2.103 1.00 81.56 121 PRO A O 1
ATOM 948 N N . PRO A 1 122 ? -2.380 -9.429 -0.329 1.00 83.12 122 PRO A N 1
ATOM 949 C CA . PRO A 1 122 ? -3.665 -9.370 -1.017 1.00 83.12 122 PRO A CA 1
ATOM 950 C C . PRO A 1 122 ? -3.713 -8.140 -1.929 1.00 83.12 122 PRO A C 1
ATOM 952 O O . PRO A 1 122 ? -4.348 -7.135 -1.612 1.00 83.12 122 PRO A O 1
ATOM 955 N N . TYR A 1 123 ? -2.996 -8.188 -3.054 1.00 82.06 123 TYR A N 1
ATOM 956 C CA . TYR A 1 123 ? -3.077 -7.126 -4.051 1.00 82.06 123 TYR A CA 1
ATOM 957 C C . TYR A 1 123 ? -4.484 -7.065 -4.624 1.00 82.06 123 TYR A C 1
ATOM 959 O O . TYR A 1 123 ? -5.076 -8.071 -5.020 1.00 82.06 123 TYR A O 1
ATOM 967 N N . LYS A 1 124 ? -5.032 -5.856 -4.636 1.00 79.44 124 LYS A N 1
ATOM 968 C CA . LYS A 1 124 ? -6.386 -5.612 -5.097 1.00 79.44 124 LYS A CA 1
ATOM 969 C C . LYS A 1 124 ? -6.416 -5.114 -6.517 1.00 79.44 124 LYS A C 1
ATOM 971 O O . LYS A 1 124 ? -5.568 -4.324 -6.937 1.00 79.44 124 LYS A O 1
ATOM 976 N N . LYS A 1 125 ? -7.501 -5.477 -7.201 1.00 76.06 125 LYS A N 1
ATOM 977 C CA . LYS A 1 125 ? -7.861 -4.859 -8.468 1.00 76.06 125 LYS A CA 1
ATOM 978 C C . LYS A 1 125 ? -8.024 -3.356 -8.263 1.00 76.06 125 LYS A C 1
ATOM 980 O O . LYS A 1 125 ? -8.757 -2.907 -7.382 1.00 76.06 125 LYS A O 1
ATOM 985 N N . ARG A 1 126 ? -7.328 -2.580 -9.086 1.00 76.19 126 ARG A N 1
ATOM 986 C CA . ARG A 1 126 ? -7.300 -1.127 -8.954 1.00 76.19 126 ARG A CA 1
ATOM 987 C C . ARG A 1 126 ? -8.577 -0.473 -9.459 1.00 76.19 126 ARG A C 1
ATOM 989 O O . ARG A 1 126 ? -9.177 -0.897 -10.446 1.00 76.19 126 ARG A O 1
ATOM 996 N N . THR A 1 127 ? -8.920 0.646 -8.829 1.00 78.31 127 THR A N 1
ATOM 997 C CA . THR A 1 127 ? -9.835 1.626 -9.411 1.00 78.31 127 THR A CA 1
ATOM 998 C C . THR A 1 127 ? -9.222 2.214 -10.677 1.00 78.31 127 THR A C 1
ATOM 1000 O O . THR A 1 127 ? -8.030 2.531 -10.703 1.00 78.31 127 THR A O 1
ATOM 1003 N N . HIS A 1 128 ? -10.041 2.416 -11.708 1.00 77.62 128 HIS A N 1
ATOM 1004 C CA . HIS A 1 128 ? -9.596 3.086 -12.926 1.00 77.62 128 HIS A CA 1
ATOM 1005 C C . HIS A 1 128 ? -9.020 4.471 -12.609 1.00 77.62 128 HIS A C 1
ATOM 1007 O O . HIS A 1 128 ? -9.578 5.229 -11.810 1.00 77.62 128 HIS A O 1
ATOM 1013 N N . LEU A 1 129 ? -7.901 4.802 -13.256 1.00 81.44 129 LEU A N 1
ATOM 1014 C CA . LEU A 1 129 ? -7.324 6.135 -13.160 1.00 81.44 129 LEU A CA 1
ATOM 1015 C C . LEU A 1 129 ? -8.293 7.172 -13.722 1.00 81.44 129 LEU A C 1
ATOM 1017 O O . LEU A 1 129 ? -8.978 6.937 -14.719 1.00 81.44 129 LEU A O 1
ATOM 1021 N N . HIS A 1 130 ? -8.295 8.356 -13.111 1.00 83.62 130 HIS A N 1
ATOM 1022 C CA . HIS A 1 130 ? -8.990 9.498 -13.685 1.00 83.62 130 HIS A CA 1
ATOM 1023 C C . HIS A 1 130 ? -8.452 9.769 -15.106 1.00 83.62 130 HIS A C 1
ATOM 1025 O O . HIS A 1 130 ? -7.233 9.696 -15.300 1.00 83.62 130 HIS A O 1
ATOM 1031 N N . PRO A 1 131 ? -9.301 10.125 -16.091 1.00 86.00 131 PRO A N 1
ATOM 1032 C CA . PRO A 1 131 ? -8.875 10.320 -17.479 1.00 86.00 131 PRO A CA 1
ATOM 1033 C C . PRO A 1 131 ? -7.665 11.249 -17.652 1.00 86.00 131 PRO A C 1
ATOM 1035 O O . PRO A 1 131 ? -6.790 10.973 -18.470 1.00 86.00 131 PRO A O 1
ATOM 1038 N N . SER A 1 132 ? -7.552 12.295 -16.824 1.00 88.75 132 SER A N 1
ATOM 1039 C CA . SER A 1 132 ? -6.405 13.223 -16.811 1.00 88.75 132 SER A CA 1
ATOM 1040 C C . SER A 1 132 ? -5.053 12.555 -16.533 1.00 88.75 132 SER A C 1
ATOM 1042 O O . SER A 1 132 ? -4.019 13.099 -16.907 1.00 88.75 132 SER A O 1
ATOM 1044 N N . TYR A 1 133 ? -5.047 11.382 -15.896 1.00 87.12 133 TYR A N 1
ATOM 1045 C CA . TYR A 1 133 ? -3.846 10.620 -15.556 1.00 87.12 133 TYR A CA 1
ATOM 1046 C C . TYR A 1 133 ? -3.646 9.380 -16.433 1.00 87.12 133 TYR A C 1
ATOM 1048 O O . TYR A 1 133 ? -2.688 8.642 -16.209 1.00 87.12 133 TYR A O 1
ATOM 1056 N N . LYS A 1 134 ? -4.481 9.146 -17.461 1.00 82.94 134 LYS A N 1
ATOM 1057 C CA . LYS A 1 134 ? -4.350 7.969 -18.345 1.00 82.94 134 LYS A CA 1
ATOM 1058 C C . LYS A 1 134 ? -2.952 7.866 -18.975 1.00 82.94 134 LYS A C 1
ATOM 1060 O O . LYS A 1 134 ? -2.429 6.770 -19.151 1.00 82.94 134 LYS A O 1
ATOM 1065 N N . GLY A 1 135 ? -2.308 9.006 -19.243 1.00 84.25 135 GLY A N 1
ATOM 1066 C CA . GLY A 1 135 ? -0.938 9.064 -19.762 1.00 84.25 135 GLY A CA 1
ATOM 1067 C C . GLY A 1 135 ? 0.118 8.423 -18.852 1.00 84.25 135 GLY A C 1
ATOM 1068 O O . GLY A 1 135 ? 1.119 7.930 -19.365 1.00 84.25 135 GLY A O 1
ATOM 1069 N N . LEU A 1 136 ? -0.111 8.350 -17.533 1.00 87.19 136 LEU A N 1
ATOM 1070 C CA . LEU A 1 136 ? 0.819 7.701 -16.599 1.00 87.19 136 LEU A CA 1
ATOM 1071 C C . LEU A 1 136 ? 0.969 6.204 -16.879 1.00 87.19 136 LEU A C 1
ATOM 1073 O O . LEU A 1 136 ? 2.038 5.650 -16.638 1.00 87.19 136 LEU A O 1
ATOM 1077 N N . MET A 1 137 ? -0.048 5.561 -17.458 1.00 85.94 137 MET A N 1
ATOM 1078 C CA . MET A 1 137 ? 0.023 4.139 -17.808 1.00 85.94 137 MET A CA 1
ATOM 1079 C C . MET A 1 137 ? 1.048 3.861 -18.906 1.00 85.94 137 MET A C 1
ATOM 1081 O O . MET A 1 137 ? 1.604 2.769 -18.953 1.00 85.94 137 MET A O 1
ATOM 1085 N N . LYS A 1 138 ? 1.396 4.859 -19.732 1.00 87.00 138 LYS A N 1
ATOM 1086 C CA . LYS A 1 138 ? 2.492 4.729 -20.705 1.00 87.00 138 LYS A CA 1
ATOM 1087 C C . LYS A 1 138 ? 3.849 4.517 -20.028 1.00 87.00 138 LYS A C 1
ATOM 1089 O O . LYS A 1 138 ? 4.711 3.862 -20.603 1.00 87.00 138 LYS A O 1
ATOM 1094 N N . LEU A 1 139 ? 4.039 5.013 -18.798 1.00 88.75 139 LEU A N 1
ATOM 1095 C CA . LEU A 1 139 ? 5.279 4.793 -18.043 1.00 88.75 139 LEU A CA 1
ATOM 1096 C C . LEU A 1 139 ? 5.490 3.312 -17.722 1.00 88.75 139 LEU A C 1
ATOM 1098 O O . LEU A 1 139 ? 6.634 2.866 -17.670 1.00 88.75 139 LEU A O 1
ATOM 1102 N N . LEU A 1 140 ? 4.405 2.550 -17.551 1.00 90.38 140 LEU A N 1
ATOM 1103 C CA . LEU A 1 140 ? 4.469 1.111 -17.285 1.00 90.38 140 LEU A CA 1
ATOM 1104 C C . LEU A 1 140 ? 5.028 0.305 -18.461 1.00 90.38 140 LEU A C 1
ATOM 1106 O O . LEU A 1 140 ? 5.493 -0.807 -18.251 1.00 90.38 140 LEU A O 1
ATOM 1110 N N . HIS A 1 141 ? 5.022 0.892 -19.660 1.00 88.81 141 HIS A N 1
ATOM 1111 C CA . HIS A 1 141 ? 5.475 0.285 -20.911 1.00 88.81 141 HIS A CA 1
ATOM 1112 C C . HIS A 1 141 ? 6.681 1.018 -21.498 1.00 88.81 141 HIS A C 1
ATOM 1114 O O . HIS A 1 141 ? 6.867 1.072 -22.709 1.00 88.81 141 HIS A O 1
ATOM 1120 N N . CYS A 1 142 ? 7.524 1.623 -20.660 1.00 88.88 142 CYS A N 1
ATOM 1121 C CA . CYS A 1 142 ? 8.764 2.239 -21.127 1.00 88.88 142 CYS A CA 1
ATOM 1122 C C . CYS A 1 142 ? 9.984 1.381 -20.767 1.00 88.88 142 CYS A C 1
ATOM 1124 O O . CYS A 1 142 ? 10.122 0.896 -19.639 1.00 88.88 142 CYS A O 1
ATOM 1126 N N . LYS A 1 143 ? 10.923 1.235 -21.716 1.00 88.25 143 LYS A N 1
ATOM 1127 C CA . LYS A 1 143 ? 12.190 0.500 -21.522 1.00 88.25 143 LYS A CA 1
ATOM 1128 C C . LYS A 1 143 ? 12.915 0.882 -20.234 1.00 88.25 143 LYS A C 1
ATOM 1130 O O . LYS A 1 143 ? 13.391 0.004 -19.519 1.00 88.25 143 LYS A O 1
ATOM 1135 N N . THR A 1 144 ? 12.986 2.177 -19.918 1.00 90.25 144 THR A N 1
ATOM 1136 C CA . THR A 1 144 ? 13.670 2.664 -18.714 1.00 90.25 144 THR A CA 1
ATOM 1137 C C . THR A 1 144 ? 13.051 2.098 -17.438 1.00 90.25 144 THR A C 1
ATOM 1139 O O . THR A 1 144 ? 13.794 1.642 -16.571 1.00 90.25 144 THR A O 1
ATOM 1142 N N . LEU A 1 145 ? 11.718 2.060 -17.322 1.00 92.50 145 LEU A N 1
ATOM 1143 C CA . LEU A 1 145 ? 11.077 1.450 -16.159 1.00 92.50 145 LEU A CA 1
ATOM 1144 C C . LEU A 1 145 ? 11.377 -0.050 -16.097 1.00 92.50 145 LEU A C 1
ATOM 1146 O O . LEU A 1 145 ? 11.725 -0.547 -15.031 1.00 92.50 145 LEU A O 1
ATOM 1150 N N . HIS A 1 146 ? 11.321 -0.763 -17.222 1.00 92.94 146 HIS A N 1
ATOM 1151 C CA . HIS A 1 146 ? 11.637 -2.196 -17.248 1.00 92.94 146 HIS A CA 1
ATOM 1152 C C . HIS A 1 146 ? 13.058 -2.485 -16.758 1.00 92.94 146 HIS A C 1
ATOM 1154 O O . HIS A 1 146 ? 13.272 -3.430 -16.000 1.00 92.94 146 HIS A O 1
ATOM 1160 N N . ILE A 1 147 ? 14.024 -1.644 -17.134 1.00 91.81 147 ILE A N 1
ATOM 1161 C CA . ILE A 1 147 ? 15.409 -1.732 -16.652 1.00 91.81 147 ILE A CA 1
ATOM 1162 C C . ILE A 1 147 ? 15.478 -1.512 -15.139 1.00 91.81 147 ILE A C 1
ATOM 1164 O O . ILE A 1 147 ? 16.188 -2.245 -14.446 1.00 91.81 147 ILE A O 1
ATOM 1168 N N . VAL A 1 148 ? 14.733 -0.535 -14.609 1.00 93.19 148 VAL A N 1
ATOM 1169 C CA . VAL A 1 148 ? 14.645 -0.291 -13.161 1.00 93.19 148 VAL A CA 1
ATOM 1170 C C . VAL A 1 148 ? 14.054 -1.506 -12.443 1.00 93.19 148 VAL A C 1
ATOM 1172 O O . VAL A 1 148 ? 14.658 -1.982 -11.483 1.00 93.19 148 VAL A O 1
ATOM 1175 N N . LEU A 1 149 ? 12.935 -2.049 -12.930 1.00 94.69 149 LEU A N 1
ATOM 1176 C CA . LEU A 1 149 ? 12.282 -3.232 -12.357 1.00 94.69 149 LEU A CA 1
ATOM 1177 C C . LEU A 1 149 ? 13.220 -4.445 -12.365 1.00 94.69 149 LEU A C 1
ATOM 1179 O O . LEU A 1 149 ? 13.419 -5.066 -11.323 1.00 94.69 149 LEU A O 1
ATOM 1183 N N . PHE A 1 150 ? 13.870 -4.727 -13.498 1.00 93.19 150 PHE A N 1
ATOM 1184 C CA . PHE A 1 150 ? 14.872 -5.789 -13.607 1.00 93.19 150 PHE A CA 1
ATOM 1185 C C . PHE A 1 150 ? 16.018 -5.597 -12.608 1.00 93.19 150 PHE A C 1
ATOM 1187 O O . PHE A 1 150 ? 16.379 -6.525 -11.888 1.00 93.19 150 PHE A O 1
ATOM 1194 N N . THR A 1 151 ? 16.570 -4.385 -1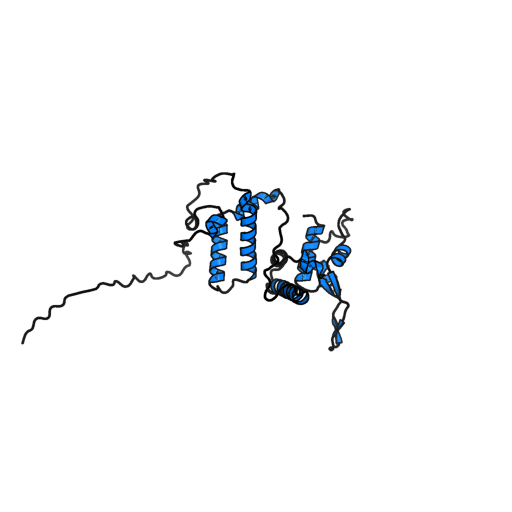2.523 1.00 91.69 151 THR A N 1
ATOM 1195 C CA . THR A 1 151 ? 17.690 -4.084 -11.621 1.00 91.69 151 THR A CA 1
ATOM 1196 C C . THR A 1 151 ? 17.296 -4.284 -10.158 1.00 91.69 151 THR A C 1
ATOM 1198 O O . THR A 1 151 ? 18.093 -4.800 -9.374 1.00 91.69 151 THR A O 1
ATOM 1201 N N . LEU A 1 152 ? 16.081 -3.886 -9.774 1.00 94.19 152 LEU A N 1
ATOM 1202 C CA . LEU A 1 152 ? 15.573 -4.086 -8.418 1.00 94.19 152 LEU A CA 1
ATOM 1203 C C . LEU A 1 152 ? 15.372 -5.574 -8.116 1.00 94.19 152 LEU A C 1
ATOM 1205 O O . LEU A 1 152 ? 15.868 -6.036 -7.092 1.00 94.19 152 LEU A O 1
ATOM 1209 N N . LEU A 1 153 ? 14.739 -6.333 -9.019 1.00 93.12 153 LEU A N 1
ATOM 1210 C CA . LEU A 1 153 ? 14.571 -7.785 -8.872 1.00 93.12 153 LEU A CA 1
ATOM 1211 C C . LEU A 1 153 ? 15.914 -8.508 -8.757 1.00 93.12 153 LEU A C 1
ATOM 1213 O O . LEU A 1 153 ? 16.088 -9.340 -7.871 1.00 93.12 153 LEU A O 1
ATOM 1217 N N . TYR A 1 154 ? 16.879 -8.160 -9.609 1.00 91.06 154 TYR A N 1
ATOM 1218 C CA . TYR A 1 154 ? 18.217 -8.740 -9.564 1.00 91.06 154 TYR A CA 1
ATOM 1219 C C . TYR A 1 154 ? 18.901 -8.461 -8.224 1.00 91.06 154 TYR A C 1
ATOM 1221 O O . TYR A 1 154 ? 19.438 -9.371 -7.600 1.00 91.06 154 TYR A O 1
ATOM 1229 N N . LYS A 1 155 ? 18.855 -7.217 -7.737 1.00 91.69 155 LYS A N 1
ATOM 1230 C CA . LYS A 1 155 ? 19.451 -6.880 -6.439 1.00 91.69 155 LYS A CA 1
ATOM 1231 C C . LYS A 1 155 ? 18.751 -7.579 -5.268 1.00 91.69 155 LYS A C 1
ATOM 1233 O O . LYS A 1 155 ? 19.437 -7.952 -4.323 1.00 91.69 155 LYS A O 1
ATOM 1238 N N . ILE A 1 156 ? 17.428 -7.760 -5.325 1.00 91.19 156 ILE A N 1
ATOM 1239 C CA . ILE A 1 156 ? 16.675 -8.535 -4.323 1.00 91.19 156 ILE A CA 1
ATOM 1240 C C . ILE A 1 156 ? 17.133 -9.997 -4.347 1.00 91.19 156 ILE A C 1
ATOM 1242 O O . ILE A 1 156 ? 17.424 -10.561 -3.299 1.00 91.19 156 ILE A O 1
ATOM 1246 N N . LEU A 1 157 ? 17.262 -10.592 -5.537 1.00 90.00 157 LEU A N 1
ATOM 1247 C CA . LEU A 1 157 ? 17.736 -11.968 -5.701 1.00 90.00 157 LEU A CA 1
ATOM 1248 C C . LEU A 1 157 ? 19.162 -12.164 -5.162 1.00 90.00 157 LEU A C 1
ATOM 1250 O O . LEU A 1 157 ? 19.477 -13.223 -4.632 1.00 90.00 157 LEU A O 1
ATOM 1254 N N . MET A 1 158 ? 20.017 -11.149 -5.296 1.00 90.50 158 MET A N 1
ATOM 1255 C CA . MET A 1 158 ? 21.390 -11.156 -4.777 1.00 90.50 158 MET A CA 1
ATOM 1256 C C . MET A 1 158 ? 21.485 -10.788 -3.284 1.00 90.50 158 MET A C 1
ATOM 1258 O O . MET A 1 158 ? 22.584 -10.505 -2.812 1.00 90.50 158 MET A O 1
ATOM 1262 N N . ASP A 1 159 ? 20.360 -10.746 -2.562 1.00 84.00 159 ASP A N 1
ATOM 1263 C CA . ASP A 1 159 ? 20.269 -10.392 -1.137 1.00 84.00 159 ASP A CA 1
ATOM 1264 C C . ASP A 1 159 ? 21.005 -9.083 -0.792 1.00 84.00 159 ASP A C 1
ATOM 1266 O O . ASP A 1 159 ? 21.749 -8.957 0.186 1.00 84.00 159 ASP A O 1
ATOM 1270 N N . HIS A 1 160 ? 20.857 -8.078 -1.663 1.00 84.50 160 HIS A N 1
ATOM 1271 C CA . HIS A 1 160 ? 21.549 -6.811 -1.483 1.00 84.50 160 HIS A CA 1
ATOM 1272 C C . HIS A 1 160 ? 21.057 -6.124 -0.205 1.00 84.50 160 HIS A C 1
ATOM 1274 O O . HIS A 1 160 ? 19.890 -5.735 -0.089 1.00 84.50 160 HIS A O 1
ATOM 1280 N N . GLN A 1 161 ? 21.989 -5.870 0.718 1.00 70.81 161 GLN A N 1
ATOM 1281 C CA . GLN A 1 161 ? 21.714 -5.134 1.949 1.00 70.81 161 GLN A CA 1
ATOM 1282 C C . GLN A 1 161 ? 21.018 -3.809 1.605 1.00 70.81 161 GLN A C 1
ATOM 1284 O O . GLN A 1 161 ? 21.483 -3.082 0.724 1.00 70.81 161 GLN A O 1
ATOM 1289 N N . ASN A 1 162 ? 19.912 -3.498 2.283 1.00 72.88 162 ASN A N 1
ATOM 1290 C CA . ASN A 1 162 ? 19.029 -2.331 2.088 1.00 72.88 162 ASN A CA 1
ATOM 1291 C C . ASN A 1 162 ? 17.818 -2.492 1.148 1.00 72.88 162 ASN A C 1
ATOM 1293 O O . ASN A 1 162 ? 17.038 -1.541 1.047 1.00 72.88 162 ASN A O 1
ATOM 1297 N N . LEU A 1 163 ? 17.588 -3.645 0.511 1.00 83.81 163 LEU A N 1
ATOM 1298 C CA . LEU A 1 163 ? 16.316 -3.888 -0.185 1.00 83.81 163 LEU A CA 1
ATOM 1299 C C . LEU A 1 163 ? 15.320 -4.587 0.737 1.00 83.81 163 LEU A C 1
ATOM 1301 O O . LEU A 1 163 ? 15.457 -5.759 1.054 1.00 83.81 163 LEU A O 1
ATOM 1305 N N . SER A 1 164 ? 14.318 -3.833 1.193 1.00 83.12 164 SER A N 1
ATOM 1306 C CA . SER A 1 164 ? 13.244 -4.367 2.033 1.00 83.12 164 SER A CA 1
ATOM 1307 C C . SER A 1 164 ? 12.205 -5.123 1.209 1.00 83.12 164 SER A C 1
ATOM 1309 O O . SER A 1 164 ? 11.950 -4.771 0.058 1.00 83.12 164 SER A O 1
ATOM 1311 N N . GLU A 1 165 ? 11.501 -6.056 1.843 1.00 83.00 165 GLU A N 1
ATOM 1312 C CA . GLU A 1 165 ? 10.364 -6.787 1.267 1.00 83.00 165 GLU A CA 1
ATOM 1313 C C . GLU A 1 165 ? 9.286 -5.860 0.672 1.00 83.00 165 GLU A C 1
ATOM 1315 O O . GLU A 1 165 ? 8.693 -6.158 -0.360 1.00 83.00 165 GLU A O 1
ATOM 1320 N N . HIS A 1 166 ? 9.097 -4.662 1.232 1.00 85.50 166 HIS A N 1
ATOM 1321 C CA . HIS A 1 166 ? 8.1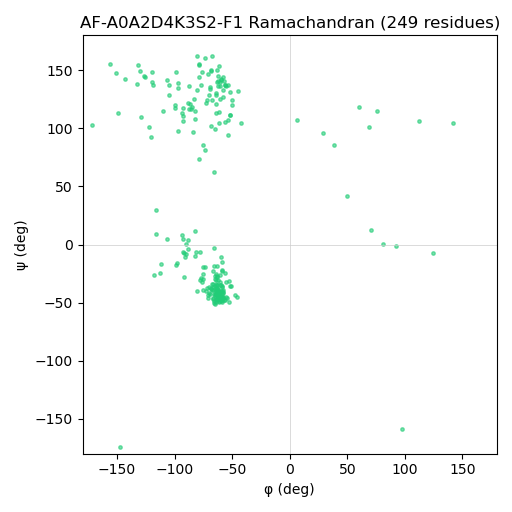72 -3.665 0.676 1.00 85.50 166 HIS A CA 1
ATOM 1322 C C . HIS A 1 166 ? 8.594 -3.152 -0.711 1.00 85.50 166 HIS A C 1
ATOM 1324 O O . HIS A 1 166 ? 7.741 -2.811 -1.526 1.00 85.50 166 HIS A O 1
ATOM 1330 N N . VAL A 1 167 ? 9.899 -3.114 -1.009 1.00 89.44 167 VAL A N 1
ATOM 1331 C CA . VAL A 1 167 ? 10.387 -2.752 -2.350 1.00 89.44 167 VAL A CA 1
ATOM 1332 C C . VAL A 1 167 ? 10.027 -3.857 -3.332 1.00 89.44 167 VAL A C 1
ATOM 1334 O O . VAL A 1 167 ? 9.541 -3.551 -4.416 1.00 89.44 167 VAL A O 1
ATOM 1337 N N . LEU A 1 168 ? 10.195 -5.126 -2.941 1.00 88.81 168 LEU A N 1
ATOM 1338 C CA . LEU A 1 168 ? 9.730 -6.257 -3.744 1.00 88.81 168 LEU A CA 1
ATOM 1339 C C . LEU A 1 168 ? 8.223 -6.152 -3.999 1.00 88.81 168 LEU A C 1
ATOM 1341 O O . LEU A 1 168 ? 7.802 -6.262 -5.146 1.00 88.81 168 LEU A O 1
ATOM 1345 N N . CYS A 1 169 ? 7.435 -5.851 -2.963 1.00 88.75 169 CYS A N 1
ATOM 1346 C CA . CYS A 1 169 ? 5.992 -5.661 -3.096 1.00 88.75 169 CYS A CA 1
ATOM 1347 C C . CYS A 1 169 ? 5.645 -4.585 -4.133 1.00 88.75 169 CYS A C 1
ATOM 1349 O O . CYS A 1 169 ? 4.836 -4.826 -5.021 1.00 88.75 169 CYS A O 1
ATOM 1351 N N . MET A 1 170 ? 6.293 -3.418 -4.070 1.00 90.81 170 MET A N 1
ATOM 1352 C CA . MET A 1 170 ? 6.066 -2.334 -5.034 1.00 90.81 170 MET A CA 1
ATOM 1353 C C . MET A 1 170 ? 6.524 -2.694 -6.453 1.00 90.81 170 MET A C 1
ATOM 1355 O O . MET A 1 170 ? 5.882 -2.301 -7.422 1.00 90.81 170 MET A O 1
ATOM 1359 N N . VAL A 1 171 ? 7.621 -3.442 -6.594 1.00 92.94 171 VAL A N 1
ATOM 1360 C CA . VAL A 1 171 ? 8.119 -3.906 -7.898 1.00 92.94 171 VAL A CA 1
ATOM 1361 C C . VAL A 1 171 ? 7.139 -4.883 -8.536 1.00 92.94 171 VAL A C 1
ATOM 1363 O O . VAL A 1 171 ? 6.757 -4.689 -9.688 1.00 92.94 171 VAL A O 1
ATOM 1366 N N . LEU A 1 172 ? 6.708 -5.902 -7.790 1.00 90.75 172 LEU A N 1
ATOM 1367 C CA . LEU A 1 172 ? 5.722 -6.878 -8.256 1.00 90.75 172 LEU A CA 1
ATOM 1368 C C . LEU A 1 172 ? 4.407 -6.197 -8.613 1.00 90.75 172 LEU A C 1
ATOM 1370 O O . LEU A 1 172 ? 3.828 -6.486 -9.654 1.00 90.75 172 LEU A O 1
ATOM 1374 N N . TYR A 1 173 ? 4.008 -5.220 -7.807 1.00 90.31 173 TYR A N 1
ATOM 1375 C CA . TYR A 1 173 ? 2.822 -4.435 -8.065 1.00 90.31 173 TYR A CA 1
ATOM 1376 C C . TYR A 1 173 ? 2.891 -3.623 -9.362 1.00 90.31 173 TYR A C 1
ATOM 1378 O O . TYR A 1 173 ? 1.952 -3.626 -10.153 1.00 90.31 173 TYR A O 1
ATOM 1386 N N . LEU A 1 174 ? 4.009 -2.942 -9.629 1.00 91.94 174 LEU A N 1
ATOM 1387 C CA . LEU A 1 174 ? 4.199 -2.220 -10.892 1.00 91.94 174 LEU A CA 1
ATOM 1388 C C . LEU A 1 174 ? 4.211 -3.164 -12.100 1.00 91.94 174 LEU A C 1
ATOM 1390 O O . LEU A 1 174 ? 3.710 -2.793 -13.161 1.00 91.94 174 LEU A O 1
ATOM 1394 N N . ILE A 1 175 ? 4.757 -4.372 -11.938 1.00 92.44 175 ILE A N 1
ATOM 1395 C CA . ILE A 1 175 ? 4.729 -5.408 -12.975 1.00 92.44 175 ILE A CA 1
ATOM 1396 C C . ILE A 1 175 ? 3.290 -5.850 -13.240 1.00 92.44 175 ILE A C 1
ATOM 1398 O O . ILE A 1 175 ? 2.868 -5.828 -14.392 1.00 92.44 175 ILE A O 1
ATOM 1402 N N . GLU A 1 176 ? 2.530 -6.198 -12.203 1.00 89.75 176 GLU A N 1
ATOM 1403 C CA . GLU A 1 176 ? 1.123 -6.596 -12.319 1.00 89.75 176 GLU A CA 1
ATOM 1404 C C . GLU A 1 176 ? 0.301 -5.526 -13.049 1.00 89.75 176 GLU A C 1
ATOM 1406 O O . GLU A 1 176 ? -0.375 -5.828 -14.033 1.00 89.75 176 GLU A O 1
ATOM 1411 N N . LEU A 1 177 ? 0.478 -4.253 -12.681 1.00 88.56 177 LEU A N 1
ATOM 1412 C CA . LEU A 1 177 ? -0.167 -3.134 -13.372 1.00 88.56 177 LEU A CA 1
ATOM 1413 C C . LEU A 1 177 ? 0.224 -3.035 -14.843 1.00 88.56 177 LEU A C 1
ATOM 1415 O O . LEU A 1 177 ? -0.633 -2.794 -15.693 1.00 88.56 177 LEU A O 1
ATOM 1419 N N . GLY A 1 178 ? 1.508 -3.193 -15.161 1.00 89.69 178 GLY A N 1
ATOM 1420 C CA . GLY A 1 178 ? 1.960 -3.186 -16.549 1.00 89.69 178 GLY A CA 1
ATOM 1421 C C . GLY A 1 178 ? 1.353 -4.338 -17.352 1.00 89.69 178 GLY A C 1
ATOM 1422 O O . GLY A 1 178 ? 0.953 -4.143 -18.498 1.00 89.69 178 GLY A O 1
ATOM 1423 N N . LEU A 1 179 ? 1.212 -5.520 -16.746 1.00 89.25 179 LEU A N 1
ATOM 1424 C CA . LEU A 1 179 ? 0.612 -6.689 -17.391 1.00 89.25 179 LEU A CA 1
ATOM 1425 C C . LEU A 1 179 ? -0.881 -6.483 -17.676 1.00 89.25 179 LEU A C 1
ATOM 1427 O O . LEU A 1 179 ? -1.307 -6.721 -18.807 1.00 89.25 179 LEU A O 1
ATOM 1431 N N . GLU A 1 180 ? -1.656 -5.977 -16.716 1.00 85.81 180 GLU A N 1
ATOM 1432 C CA . GLU A 1 180 ? -3.085 -5.677 -16.911 1.00 85.81 180 GLU A CA 1
ATOM 1433 C C . GLU A 1 180 ? -3.318 -4.657 -18.040 1.00 85.81 180 GLU A C 1
ATOM 1435 O O . GLU A 1 180 ? -4.269 -4.775 -18.811 1.00 85.81 180 GLU A O 1
ATOM 1440 N N . ASN A 1 181 ? -2.407 -3.691 -18.187 1.00 80.50 181 ASN A N 1
ATOM 1441 C CA . ASN A 1 181 ? -2.522 -2.594 -19.152 1.00 80.50 181 ASN A CA 1
ATOM 1442 C C . ASN A 1 181 ? -1.817 -2.874 -20.488 1.00 80.50 181 ASN A C 1
ATOM 1444 O O . ASN A 1 181 ? -1.680 -1.972 -21.312 1.00 80.50 181 ASN A O 1
ATOM 1448 N N . SER A 1 182 ? -1.331 -4.098 -20.708 1.00 73.31 182 SER A N 1
ATOM 1449 C CA . SER A 1 182 ? -0.645 -4.481 -21.951 1.00 73.31 182 SER A CA 1
ATOM 1450 C C . SER A 1 182 ? -1.596 -4.683 -23.137 1.00 73.31 182 SER A C 1
ATOM 1452 O O . SER A 1 182 ? -1.190 -4.491 -24.278 1.00 73.31 182 SER A O 1
ATOM 1454 N N . SER A 1 183 ? -2.866 -5.006 -22.872 1.00 60.75 183 SER A N 1
ATOM 1455 C CA . SER A 1 183 ? -3.889 -5.254 -23.900 1.00 60.75 183 SER A CA 1
ATOM 1456 C C . SER A 1 183 ? -4.426 -3.984 -24.576 1.00 60.75 183 SER A C 1
ATOM 1458 O O . SER A 1 183 ? -4.970 -4.060 -25.672 1.00 60.75 183 SER A O 1
ATOM 1460 N N . GLU A 1 184 ? -4.253 -2.807 -23.964 1.00 55.06 184 GLU A N 1
ATOM 1461 C CA . GLU A 1 184 ? -4.800 -1.536 -24.469 1.00 55.06 184 GLU A CA 1
ATOM 1462 C C . GLU A 1 184 ? -3.878 -0.798 -25.463 1.00 55.06 184 GLU A C 1
ATOM 1464 O O . GLU A 1 184 ? -4.266 0.251 -25.972 1.00 55.06 184 GLU A O 1
ATOM 1469 N N . GLN A 1 185 ? -2.657 -1.290 -25.724 1.00 53.50 185 GLN A N 1
ATOM 1470 C CA . GLN A 1 185 ? -1.615 -0.546 -26.459 1.00 53.50 185 GLN A CA 1
ATOM 1471 C C . GLN A 1 185 ? -1.175 -1.156 -27.799 1.00 53.50 185 GLN A C 1
ATOM 1473 O O . GLN A 1 185 ? -0.222 -0.661 -28.394 1.00 53.50 185 GLN A O 1
ATOM 1478 N N . GLU A 1 186 ? -1.849 -2.184 -28.323 1.00 49.16 186 GLU A N 1
ATOM 1479 C CA . GLU A 1 186 ? -1.452 -2.796 -29.606 1.00 49.16 186 GLU A CA 1
ATOM 1480 C C . GLU A 1 186 ? -1.607 -1.875 -30.841 1.00 49.16 186 GLU A C 1
ATOM 1482 O O . GLU A 1 186 ? -1.209 -2.284 -31.929 1.00 49.16 186 GLU A O 1
ATOM 1487 N N . SER A 1 187 ? -2.128 -0.643 -30.721 1.00 44.97 187 SER A N 1
ATOM 1488 C CA . SER A 1 187 ? -2.447 0.195 -31.890 1.00 44.97 187 SER A CA 1
ATOM 1489 C C . SER A 1 187 ? -1.617 1.461 -32.125 1.00 44.97 187 SER A C 1
ATOM 1491 O O . SER A 1 187 ? -1.661 1.958 -33.246 1.00 44.97 187 SER A O 1
ATOM 1493 N N . ASP A 1 188 ? -0.854 1.997 -31.167 1.00 40.50 188 ASP A N 1
ATOM 1494 C CA . ASP A 1 188 ? -0.388 3.388 -31.306 1.00 40.50 188 ASP A CA 1
ATOM 1495 C C . ASP A 1 188 ? 1.143 3.513 -31.317 1.00 40.50 188 ASP A C 1
ATOM 1497 O O . ASP A 1 188 ? 1.794 3.653 -30.284 1.00 40.50 188 ASP A O 1
ATOM 1501 N N . GLU A 1 189 ? 1.647 3.486 -32.551 1.00 42.94 189 GLU A N 1
ATOM 1502 C CA . GLU A 1 189 ? 2.798 4.218 -33.091 1.00 42.94 189 GLU A CA 1
ATOM 1503 C C . GLU A 1 189 ? 4.184 4.001 -32.453 1.00 42.94 189 GLU A C 1
ATOM 1505 O O . GLU A 1 189 ? 4.482 4.331 -31.305 1.00 42.94 189 GLU A O 1
ATOM 1510 N N . GLU A 1 190 ? 5.087 3.501 -33.302 1.00 45.59 190 GLU A N 1
ATOM 1511 C CA . GLU A 1 190 ? 6.534 3.579 -33.146 1.00 45.59 190 GLU A CA 1
ATOM 1512 C C . GLU A 1 190 ? 6.961 5.038 -32.946 1.00 45.59 190 GLU A C 1
ATOM 1514 O O . GLU A 1 190 ? 7.199 5.773 -33.906 1.00 45.59 190 GLU A O 1
ATOM 1519 N N . ASP A 1 191 ? 7.090 5.464 -31.692 1.00 42.38 191 ASP A N 1
ATOM 1520 C CA . ASP A 1 191 ? 7.678 6.760 -31.378 1.00 42.38 191 ASP A CA 1
ATOM 1521 C C . ASP A 1 191 ? 9.196 6.678 -31.606 1.00 42.38 191 ASP A C 1
ATOM 1523 O O . ASP A 1 191 ? 10.007 6.454 -30.701 1.00 42.38 191 ASP A O 1
ATOM 1527 N N . SER A 1 192 ? 9.573 6.818 -32.878 1.00 45.97 192 SER A N 1
ATOM 1528 C CA . SER A 1 192 ? 10.905 7.202 -33.337 1.00 45.97 192 SER A CA 1
ATOM 1529 C C . SER A 1 192 ? 11.200 8.638 -32.895 1.00 45.97 192 SER A C 1
ATOM 1531 O O . SER A 1 192 ? 11.409 9.528 -33.718 1.00 45.97 192 SER A O 1
ATOM 1533 N N . MET A 1 193 ? 11.247 8.889 -31.588 1.00 40.34 193 MET A N 1
ATOM 1534 C CA . MET A 1 193 ? 11.822 10.124 -31.071 1.00 40.34 193 MET A CA 1
ATOM 1535 C C . MET A 1 193 ? 13.333 9.956 -30.966 1.00 40.34 193 MET A C 1
ATOM 1537 O O . MET A 1 193 ? 13.874 9.395 -30.012 1.00 40.34 193 MET A O 1
ATOM 1541 N N . GLY A 1 194 ? 14.014 10.445 -32.004 1.00 48.69 194 GLY A N 1
ATOM 1542 C CA . GLY A 1 194 ? 15.462 10.566 -32.056 1.00 48.69 194 GLY A CA 1
ATOM 1543 C C . GLY A 1 194 ? 16.000 11.259 -30.805 1.00 48.69 194 GLY A C 1
ATOM 1544 O O . GLY A 1 194 ? 15.662 12.401 -30.504 1.00 48.69 194 GLY A O 1
ATOM 1545 N N . GLY A 1 195 ? 16.860 10.562 -30.071 1.00 43.53 195 GLY A N 1
ATOM 1546 C CA . GLY A 1 195 ? 17.451 11.092 -28.854 1.00 43.53 195 GLY A CA 1
ATOM 1547 C C . GLY A 1 195 ? 18.544 10.176 -28.338 1.00 43.53 195 GLY A C 1
ATOM 1548 O O . GLY A 1 195 ? 18.247 9.148 -27.754 1.00 43.53 195 GLY A O 1
ATOM 1549 N N . HIS A 1 196 ? 19.794 10.576 -28.577 1.00 48.38 196 HIS A N 1
ATOM 1550 C CA . HIS A 1 196 ? 21.015 10.169 -27.874 1.00 48.38 196 HIS A CA 1
ATOM 1551 C C . HIS A 1 196 ? 20.993 8.752 -27.261 1.00 48.38 196 HIS A C 1
ATOM 1553 O O . HIS A 1 196 ? 20.539 8.580 -26.132 1.00 48.38 196 HIS A O 1
ATOM 1559 N N . GLU A 1 197 ? 21.538 7.775 -27.992 1.00 49.53 197 GLU A N 1
ATOM 1560 C CA . GLU A 1 197 ? 21.675 6.366 -27.591 1.00 49.53 197 GLU A CA 1
ATOM 1561 C C . GLU A 1 197 ? 22.132 6.256 -26.121 1.00 49.53 197 GLU A C 1
ATOM 1563 O O . GLU A 1 197 ? 23.281 6.560 -25.760 1.00 49.53 197 GLU A O 1
ATOM 1568 N N . ARG A 1 198 ? 21.207 5.903 -25.223 1.00 61.59 198 ARG A N 1
ATOM 1569 C CA . ARG A 1 198 ? 21.516 5.743 -23.801 1.00 61.59 198 ARG A CA 1
ATOM 1570 C C . ARG A 1 198 ? 22.185 4.388 -23.635 1.00 61.59 198 ARG A C 1
ATOM 1572 O O . ARG A 1 198 ? 21.813 3.407 -24.267 1.00 61.59 198 ARG A O 1
ATOM 1579 N N . CYS A 1 199 ? 23.159 4.285 -22.729 1.00 58.84 199 CYS A N 1
ATOM 1580 C CA . CYS A 1 199 ? 23.903 3.032 -22.530 1.00 58.84 199 CYS A CA 1
ATOM 1581 C C . CYS A 1 199 ? 23.007 1.817 -22.210 1.00 58.84 199 CYS A C 1
ATOM 1583 O O . CYS A 1 199 ? 23.397 0.679 -22.471 1.00 58.84 199 CYS A O 1
ATOM 1585 N N . HIS A 1 200 ? 21.811 2.064 -21.671 1.00 61.41 200 HIS A N 1
ATOM 1586 C CA . HIS A 1 200 ? 20.841 1.051 -21.282 1.00 61.41 200 HIS A CA 1
ATOM 1587 C C . HIS A 1 200 ? 19.820 0.691 -22.372 1.00 61.41 200 HIS A C 1
ATOM 1589 O O . HIS A 1 200 ? 19.117 -0.303 -22.213 1.00 61.41 200 HIS A O 1
ATOM 1595 N N . ASP A 1 201 ? 19.779 1.402 -23.503 1.00 69.12 201 ASP A N 1
ATOM 1596 C CA . ASP A 1 201 ? 18.837 1.107 -24.600 1.00 69.12 201 ASP A CA 1
ATOM 1597 C C . ASP A 1 201 ? 19.069 -0.283 -25.220 1.00 69.12 201 ASP A C 1
ATOM 1599 O O . ASP A 1 201 ? 18.172 -0.853 -25.836 1.00 69.12 201 ASP A O 1
ATOM 1603 N N . SER A 1 202 ? 20.257 -0.858 -24.993 1.00 78.88 202 SER A N 1
ATOM 1604 C CA . SER A 1 202 ? 20.656 -2.190 -25.461 1.00 78.88 202 SER A CA 1
ATOM 1605 C C . SER A 1 202 ? 20.177 -3.362 -24.594 1.00 78.88 202 SER A C 1
ATOM 1607 O O . SER A 1 202 ? 20.346 -4.506 -25.008 1.00 78.88 202 SER A O 1
ATOM 1609 N N . TRP A 1 203 ? 19.617 -3.123 -23.401 1.00 88.06 203 TRP A N 1
ATOM 1610 C CA . TRP A 1 203 ? 19.255 -4.219 -22.485 1.00 88.06 203 TRP A CA 1
ATOM 1611 C C . TRP A 1 203 ? 17.953 -4.912 -22.890 1.00 88.06 203 TRP A C 1
ATOM 1613 O O . TRP A 1 203 ? 17.795 -6.102 -22.638 1.00 88.06 203 TRP A O 1
ATOM 1623 N N . PHE A 1 204 ? 17.029 -4.173 -23.510 1.00 89.94 204 PHE A N 1
ATOM 1624 C CA . PHE A 1 204 ? 15.736 -4.693 -23.937 1.00 89.94 204 PHE A CA 1
ATOM 1625 C C . PHE A 1 204 ? 15.411 -4.294 -25.380 1.00 89.94 204 PHE A C 1
ATOM 1627 O O . PHE A 1 204 ? 15.590 -3.130 -25.760 1.00 89.94 204 PHE A O 1
ATOM 1634 N N . PRO A 1 205 ? 14.864 -5.224 -26.184 1.00 86.06 205 PRO A N 1
ATOM 1635 C CA . PRO A 1 205 ? 14.589 -4.984 -27.597 1.00 86.06 205 PRO A CA 1
ATOM 1636 C C . PRO A 1 205 ? 13.481 -3.945 -27.813 1.00 86.06 205 PRO A C 1
ATOM 1638 O O . PRO A 1 205 ? 13.570 -3.132 -28.731 1.00 86.06 205 PRO A O 1
ATOM 1641 N N . GLY A 1 206 ? 12.472 -3.892 -26.936 1.00 87.56 206 GLY A N 1
ATOM 1642 C CA . GLY A 1 206 ? 11.275 -3.071 -27.137 1.00 87.56 206 GLY A CA 1
ATOM 1643 C C . GLY A 1 206 ? 10.670 -2.516 -25.849 1.00 87.56 206 GLY A C 1
ATOM 1644 O O . GLY A 1 206 ? 11.223 -2.665 -24.762 1.00 87.56 206 GLY A O 1
ATOM 1645 N N . ASN A 1 207 ? 9.515 -1.874 -25.992 1.00 88.50 207 ASN A N 1
ATOM 1646 C CA . ASN A 1 207 ? 8.723 -1.279 -24.912 1.00 88.50 207 ASN A CA 1
ATOM 1647 C C . ASN A 1 207 ? 7.652 -2.236 -24.351 1.00 88.50 207 ASN A C 1
ATOM 1649 O O . ASN A 1 207 ? 6.877 -1.863 -23.484 1.00 88.50 207 ASN A O 1
ATOM 1653 N N . ASN A 1 208 ? 7.606 -3.488 -24.812 1.00 89.69 208 ASN A N 1
ATOM 1654 C CA . ASN A 1 208 ? 6.626 -4.464 -24.346 1.00 89.69 208 ASN A CA 1
ATOM 1655 C C . ASN A 1 208 ? 7.121 -5.178 -23.076 1.00 89.69 208 ASN A C 1
ATOM 1657 O O . ASN A 1 208 ? 8.125 -5.897 -23.116 1.00 89.69 208 ASN A O 1
ATOM 1661 N N . LEU A 1 209 ? 6.413 -4.999 -21.955 1.00 91.50 209 LEU A N 1
ATOM 1662 C CA . LEU A 1 209 ? 6.794 -5.575 -20.659 1.00 91.50 209 LEU A CA 1
ATOM 1663 C C . LEU A 1 209 ? 6.892 -7.108 -20.706 1.00 91.50 209 LEU A C 1
ATOM 1665 O O . LEU A 1 209 ? 7.902 -7.667 -20.285 1.00 91.50 209 LEU A O 1
ATOM 1669 N N . VAL A 1 210 ? 5.885 -7.787 -21.267 1.00 90.88 210 VAL A N 1
ATOM 1670 C CA . VAL A 1 210 ? 5.823 -9.261 -21.327 1.00 90.88 210 VAL A CA 1
ATOM 1671 C C . VAL A 1 210 ? 7.016 -9.838 -22.088 1.00 90.88 210 VAL A C 1
ATOM 1673 O O . VAL A 1 210 ? 7.660 -10.784 -21.630 1.00 90.88 210 VAL A O 1
ATOM 1676 N N . SER A 1 211 ? 7.327 -9.254 -23.244 1.00 90.50 211 SER A N 1
ATOM 1677 C CA . SER A 1 211 ? 8.453 -9.665 -24.083 1.00 90.50 211 SER A CA 1
ATOM 1678 C C . SER A 1 211 ? 9.777 -9.464 -23.353 1.00 90.50 211 SER A C 1
ATOM 1680 O O . SER A 1 211 ? 10.625 -10.353 -23.358 1.00 90.50 211 SER A O 1
ATOM 1682 N N . ASN A 1 212 ? 9.931 -8.331 -22.666 1.00 91.81 212 ASN A N 1
ATOM 1683 C CA . ASN A 1 212 ? 11.146 -8.010 -21.926 1.00 91.81 212 ASN A CA 1
ATOM 1684 C C . ASN A 1 212 ? 11.339 -8.889 -20.685 1.00 91.81 212 ASN A C 1
ATOM 1686 O O . ASN A 1 212 ? 12.460 -9.301 -20.412 1.00 91.81 212 ASN A O 1
ATOM 1690 N N . MET A 1 213 ? 10.273 -9.253 -19.968 1.00 89.81 213 MET A N 1
ATOM 1691 C CA . MET A 1 213 ? 10.366 -10.180 -18.830 1.00 89.81 213 MET A CA 1
ATOM 1692 C C . MET A 1 213 ? 10.825 -11.587 -19.236 1.00 89.81 213 MET A C 1
ATOM 1694 O O . MET A 1 213 ? 11.392 -12.309 -18.420 1.00 89.81 213 MET A O 1
ATOM 1698 N N . ARG A 1 214 ? 10.586 -11.983 -20.491 1.00 90.50 214 ARG A N 1
ATOM 1699 C CA . ARG A 1 214 ? 11.051 -13.257 -21.065 1.00 90.50 214 ARG A CA 1
ATOM 1700 C C . ARG A 1 214 ? 12.400 -13.129 -21.776 1.00 90.50 214 ARG A C 1
ATOM 1702 O O . ARG A 1 214 ? 12.942 -14.133 -22.234 1.00 90.50 214 ARG A O 1
ATOM 170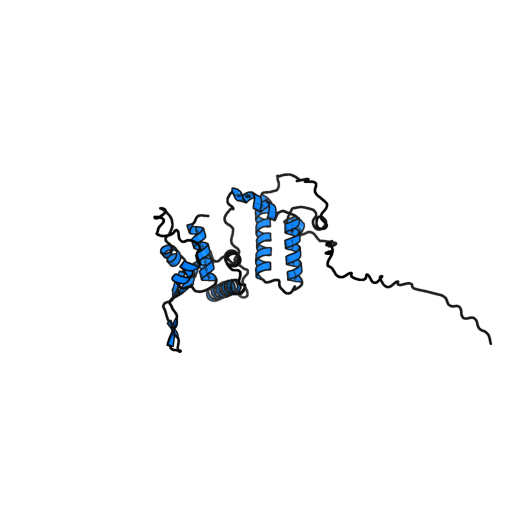9 N N . HIS A 1 215 ? 12.924 -11.913 -21.908 1.00 91.38 215 HIS A N 1
ATOM 1710 C CA . HIS A 1 215 ? 14.156 -11.646 -22.632 1.00 91.38 215 HIS A CA 1
ATOM 1711 C C . HIS A 1 215 ? 15.381 -11.970 -21.774 1.00 91.38 215 HIS A C 1
ATOM 1713 O O . HIS A 1 215 ? 15.484 -11.548 -20.624 1.00 91.38 215 HIS A O 1
ATOM 1719 N N . PHE A 1 216 ? 16.344 -12.682 -22.358 1.00 90.12 216 PHE A N 1
ATOM 1720 C CA . PHE A 1 216 ? 17.629 -12.944 -21.721 1.00 90.12 216 PHE A CA 1
ATOM 1721 C C . PHE A 1 216 ? 18.620 -11.814 -22.023 1.00 90.12 216 PHE A C 1
ATOM 1723 O O . PHE A 1 216 ? 19.002 -11.603 -23.175 1.00 90.12 216 PHE A O 1
ATOM 1730 N N . ILE A 1 217 ? 19.061 -11.106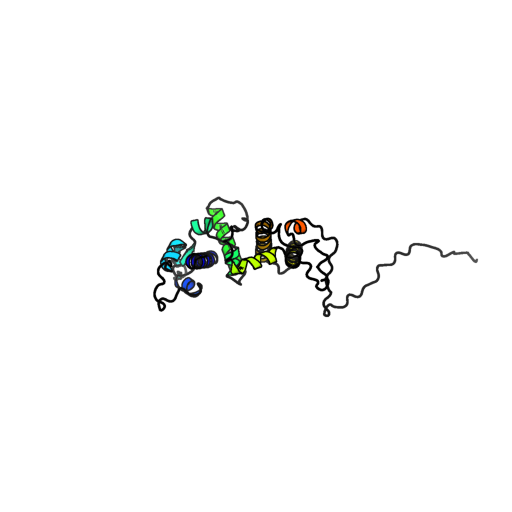 -20.982 1.00 89.62 217 ILE A N 1
ATOM 1731 C CA . ILE A 1 217 ? 20.031 -10.014 -21.106 1.00 89.62 217 ILE A CA 1
ATOM 1732 C C . ILE A 1 217 ? 21.445 -10.602 -21.160 1.00 89.62 217 ILE A C 1
ATOM 1734 O O . ILE A 1 217 ? 21.974 -11.067 -20.155 1.00 89.62 217 ILE A O 1
ATOM 1738 N N . ASN A 1 218 ? 22.072 -10.552 -22.337 1.00 84.88 218 ASN A N 1
ATOM 1739 C CA . ASN A 1 218 ? 23.398 -11.143 -22.560 1.00 84.88 218 ASN A CA 1
ATOM 1740 C C . ASN A 1 218 ? 24.540 -10.367 -21.888 1.00 84.88 218 ASN A C 1
ATOM 1742 O O . ASN A 1 218 ? 25.512 -10.960 -21.429 1.00 84.88 218 ASN A O 1
ATOM 1746 N N . TYR A 1 219 ? 24.460 -9.036 -21.867 1.00 81.31 219 TYR A N 1
ATOM 1747 C CA . TYR A 1 219 ? 25.468 -8.185 -21.244 1.00 81.31 219 TYR A CA 1
ATOM 1748 C C . TYR A 1 219 ? 24.847 -6.887 -20.733 1.00 81.31 219 TYR A C 1
ATOM 1750 O O . TYR A 1 219 ? 23.927 -6.328 -21.326 1.00 81.31 219 TYR A O 1
ATOM 1758 N N . VAL A 1 220 ? 25.403 -6.383 -19.637 1.00 83.62 220 VAL A N 1
ATOM 1759 C CA . VAL A 1 220 ? 24.931 -5.187 -18.941 1.00 83.62 220 VAL A CA 1
ATOM 1760 C C . VAL A 1 220 ? 25.958 -4.079 -19.151 1.00 83.62 220 VAL A C 1
ATOM 1762 O O . VAL A 1 220 ? 27.096 -4.179 -18.695 1.00 83.62 220 VAL A O 1
ATOM 1765 N N . ARG A 1 221 ? 25.575 -3.009 -19.856 1.00 79.62 221 ARG A N 1
ATOM 1766 C CA . ARG A 1 221 ? 26.412 -1.806 -20.012 1.00 79.62 221 ARG A CA 1
ATOM 1767 C C . ARG A 1 221 ? 25.960 -0.728 -19.036 1.00 79.62 221 ARG A C 1
ATOM 1769 O O . ARG A 1 221 ? 24.844 -0.228 -19.150 1.00 79.62 221 ARG A O 1
ATOM 1776 N N . VAL A 1 222 ? 26.839 -0.343 -18.114 1.00 75.56 222 VAL A N 1
ATOM 1777 C CA . VAL A 1 222 ? 26.616 0.756 -17.162 1.00 75.56 222 VAL A CA 1
ATOM 1778 C C . VAL A 1 222 ? 27.679 1.822 -17.404 1.00 75.56 222 VAL A C 1
ATOM 1780 O O . VAL A 1 222 ? 28.846 1.494 -17.616 1.00 75.56 222 VAL A O 1
ATOM 1783 N N . ARG A 1 223 ? 27.293 3.104 -17.397 1.00 73.94 223 ARG A N 1
ATOM 1784 C CA . ARG A 1 223 ? 28.286 4.186 -17.392 1.00 73.94 223 ARG A CA 1
ATOM 1785 C C . ARG A 1 223 ? 28.972 4.204 -16.032 1.00 73.94 223 ARG A C 1
ATOM 1787 O O . ARG A 1 223 ? 28.298 4.226 -15.007 1.00 73.94 223 ARG A O 1
ATOM 1794 N N . VAL A 1 224 ? 30.298 4.199 -16.042 1.00 73.62 224 VAL A N 1
ATOM 1795 C CA . VAL A 1 224 ? 31.097 4.348 -14.827 1.00 73.62 224 VAL A CA 1
ATOM 1796 C C . VAL A 1 224 ? 30.968 5.804 -14.360 1.00 73.62 224 VAL A C 1
ATOM 1798 O O . VAL A 1 224 ? 31.212 6.698 -15.173 1.00 73.62 224 VAL A O 1
ATOM 1801 N N . PRO A 1 225 ? 30.539 6.069 -13.111 1.00 74.94 225 PRO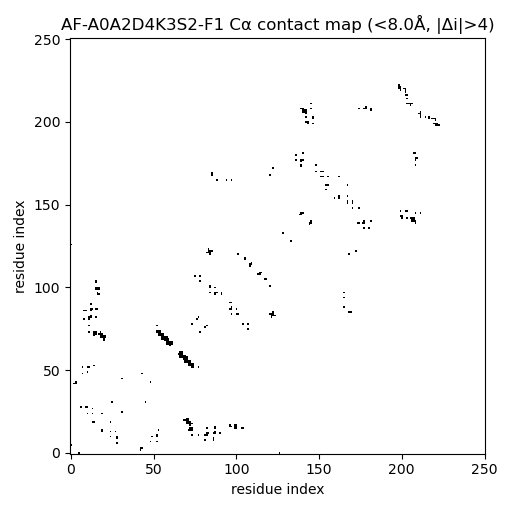 A N 1
ATOM 1802 C CA . PRO A 1 225 ? 30.533 7.423 -12.565 1.00 74.94 225 PRO A CA 1
ATOM 1803 C C . PRO A 1 225 ? 31.940 8.026 -12.598 1.00 74.94 225 PRO A C 1
ATOM 1805 O O . PRO A 1 225 ? 32.906 7.321 -12.322 1.00 74.94 225 PRO A O 1
ATOM 1808 N N . GLU A 1 226 ? 32.062 9.329 -12.860 1.00 72.56 226 GLU A N 1
ATOM 1809 C CA . GLU A 1 226 ? 33.361 10.032 -12.861 1.00 72.56 226 GLU A CA 1
ATOM 1810 C C . GLU A 1 226 ? 34.090 9.943 -11.507 1.00 72.56 226 GLU A C 1
ATOM 1812 O O . GLU A 1 226 ? 35.305 10.074 -11.439 1.00 72.56 226 GLU A O 1
ATOM 1817 N N . THR A 1 227 ? 33.352 9.677 -10.427 1.00 71.75 227 THR A N 1
ATOM 1818 C CA . THR A 1 227 ? 33.865 9.510 -9.062 1.00 71.75 227 THR A CA 1
ATOM 1819 C C . THR A 1 227 ? 34.250 8.071 -8.709 1.00 71.75 227 THR A C 1
ATOM 1821 O O . THR A 1 227 ? 34.644 7.812 -7.570 1.00 71.75 227 THR A O 1
ATOM 1824 N N . ALA A 1 228 ? 34.111 7.113 -9.631 1.00 63.62 228 ALA A N 1
ATOM 1825 C CA . ALA A 1 228 ? 34.493 5.734 -9.362 1.00 63.62 228 ALA A CA 1
ATOM 1826 C C . ALA A 1 228 ? 36.024 5.627 -9.245 1.00 63.62 228 ALA A C 1
ATOM 1828 O O . ALA A 1 228 ? 36.732 6.167 -10.097 1.00 63.62 228 ALA A O 1
ATOM 1829 N N . PRO A 1 229 ? 36.557 4.925 -8.225 1.00 64.12 229 PRO A N 1
ATOM 1830 C CA . PRO A 1 229 ? 37.992 4.697 -8.131 1.00 64.12 229 PRO A CA 1
ATOM 1831 C C . PRO A 1 229 ? 38.465 3.985 -9.400 1.00 64.12 229 PRO A C 1
ATOM 1833 O O . PRO A 1 229 ? 37.830 3.024 -9.842 1.00 64.12 229 PRO A O 1
ATOM 1836 N N . GLU A 1 230 ? 39.562 4.461 -9.993 1.00 62.62 230 GLU A N 1
ATOM 1837 C CA . GLU A 1 230 ? 40.167 3.815 -11.155 1.00 62.62 230 GLU A CA 1
ATOM 1838 C C . GLU A 1 230 ? 40.483 2.359 -10.807 1.00 62.62 230 GLU A C 1
ATOM 1840 O O . GLU A 1 230 ? 41.423 2.048 -10.072 1.00 62.62 230 GLU A O 1
ATOM 1845 N N . VAL A 1 231 ? 39.676 1.440 -11.336 1.00 61.03 231 VAL A N 1
ATOM 1846 C CA . VAL A 1 231 ? 39.993 0.020 -11.300 1.00 61.03 231 VAL A CA 1
ATOM 1847 C C . VAL A 1 231 ? 41.196 -0.147 -12.217 1.00 61.03 231 VAL A C 1
ATOM 1849 O O . VAL A 1 231 ? 41.052 -0.125 -13.442 1.00 61.03 231 VAL A O 1
ATOM 1852 N N . LYS A 1 232 ? 42.396 -0.274 -11.635 1.00 47.44 232 LYS A N 1
ATOM 1853 C CA . LYS A 1 232 ? 43.586 -0.698 -12.375 1.00 47.44 232 LYS A CA 1
ATOM 1854 C C . LYS A 1 232 ? 43.231 -2.009 -13.066 1.00 47.44 232 LYS A C 1
ATOM 1856 O O . LYS A 1 232 ? 43.067 -3.036 -12.414 1.00 47.44 232 LYS A O 1
ATOM 1861 N N . ARG A 1 233 ? 43.055 -1.953 -14.385 1.00 52.53 233 ARG A N 1
ATOM 1862 C CA . ARG A 1 233 ? 42.924 -3.146 -15.215 1.00 52.53 233 ARG A CA 1
ATOM 1863 C C . ARG A 1 233 ? 44.255 -3.876 -15.127 1.00 52.53 233 ARG A C 1
ATOM 1865 O O . ARG A 1 233 ? 45.207 -3.479 -15.794 1.00 52.53 233 ARG A O 1
ATOM 1872 N N . GLU A 1 234 ? 44.342 -4.902 -14.291 1.00 46.09 234 GLU A N 1
ATOM 1873 C CA . GLU A 1 234 ? 45.408 -5.877 -14.467 1.00 46.09 234 GLU A CA 1
ATOM 1874 C C . GLU A 1 234 ? 45.178 -6.560 -15.821 1.00 46.09 234 GLU A C 1
ATOM 1876 O O . GLU A 1 234 ? 44.046 -6.959 -16.124 1.00 46.09 234 GLU A O 1
ATOM 1881 N N . PRO A 1 235 ? 46.202 -6.624 -16.687 1.00 41.28 235 PRO A N 1
ATOM 1882 C CA . PRO A 1 235 ? 46.082 -7.367 -17.927 1.00 41.28 235 PRO A CA 1
ATOM 1883 C C . PRO A 1 235 ? 45.775 -8.832 -17.584 1.00 41.28 235 PRO A C 1
ATOM 1885 O O . PRO A 1 235 ? 46.323 -9.351 -16.607 1.00 41.28 235 PRO A O 1
ATOM 1888 N N . PRO A 1 236 ? 44.903 -9.510 -18.351 1.00 44.28 236 PRO A N 1
ATOM 1889 C CA . PRO A 1 236 ? 44.664 -10.929 -18.136 1.00 44.28 236 PRO A CA 1
ATOM 1890 C C . PRO A 1 236 ? 46.004 -11.662 -18.222 1.00 44.28 236 PRO A C 1
ATOM 1892 O O . PRO A 1 236 ? 46.825 -11.342 -19.084 1.00 44.28 236 PRO A O 1
ATOM 1895 N N . ALA A 1 237 ? 46.236 -12.609 -17.309 1.00 41.66 237 ALA A N 1
ATOM 1896 C CA . ALA A 1 237 ? 47.462 -13.392 -17.280 1.00 41.66 237 ALA A CA 1
ATOM 1897 C C . ALA A 1 237 ? 47.707 -14.004 -18.667 1.00 41.66 237 ALA A C 1
ATOM 1899 O O . ALA A 1 237 ? 46.943 -14.853 -19.126 1.00 41.66 237 ALA A O 1
ATOM 1900 N N . SER A 1 238 ? 48.755 -13.533 -19.345 1.00 41.16 238 SER A N 1
ATOM 1901 C CA . SER A 1 238 ? 49.189 -14.077 -20.624 1.00 41.16 238 SER A CA 1
ATOM 1902 C C . SER A 1 238 ? 49.577 -15.536 -20.419 1.00 41.16 238 SER A C 1
ATOM 1904 O O . SER A 1 238 ? 50.637 -15.838 -19.876 1.00 41.16 238 SER A O 1
ATOM 1906 N N . THR A 1 239 ? 48.731 -16.461 -20.860 1.00 49.12 239 THR A N 1
ATOM 1907 C CA . THR A 1 239 ? 49.122 -17.857 -21.035 1.00 49.12 239 THR A CA 1
ATOM 1908 C C . THR A 1 239 ? 49.970 -17.952 -22.301 1.00 49.12 239 THR A C 1
ATOM 1910 O O . THR A 1 239 ? 49.446 -18.199 -23.385 1.00 49.12 239 THR A O 1
ATOM 1913 N N . SER A 1 240 ? 51.278 -17.716 -22.188 1.00 39.19 240 SER A N 1
ATOM 1914 C CA . SER A 1 240 ? 52.239 -18.139 -23.210 1.00 39.19 240 SER A CA 1
ATOM 1915 C C . SER A 1 240 ? 52.857 -19.464 -22.777 1.00 39.19 240 SER A C 1
ATOM 1917 O O . SER A 1 240 ? 53.761 -19.505 -21.942 1.00 39.19 240 SER A O 1
ATOM 1919 N N . SER A 1 241 ? 52.318 -20.546 -23.323 1.00 41.50 241 SER A N 1
ATOM 1920 C CA . SER A 1 241 ? 52.901 -21.882 -23.300 1.00 41.50 241 SER A CA 1
ATOM 1921 C C . SER A 1 241 ? 54.039 -22.008 -24.325 1.00 41.50 241 SER A C 1
ATOM 1923 O O . SER A 1 241 ? 53.892 -21.585 -25.469 1.00 41.50 241 SER A O 1
ATOM 1925 N N . ASP A 1 242 ? 55.110 -22.658 -23.862 1.00 35.66 242 ASP A N 1
ATOM 1926 C CA . ASP A 1 242 ? 56.179 -23.387 -24.561 1.00 35.66 242 ASP A CA 1
ATOM 1927 C C . ASP A 1 242 ? 57.319 -22.669 -25.312 1.00 35.66 242 ASP A C 1
ATOM 1929 O O . ASP A 1 242 ? 57.172 -22.143 -26.409 1.00 35.66 242 ASP A O 1
ATOM 1933 N N . GLY A 1 243 ? 58.532 -22.871 -24.769 1.00 33.69 243 GLY A N 1
ATOM 1934 C CA . GLY A 1 243 ? 59.460 -23.831 -25.385 1.00 33.69 243 GLY A CA 1
ATOM 1935 C C . GLY A 1 243 ? 60.735 -23.276 -26.032 1.00 33.69 243 GLY A C 1
ATOM 1936 O O . GLY A 1 243 ? 60.691 -22.774 -27.145 1.00 33.69 243 GLY A O 1
ATOM 1937 N N . LEU A 1 244 ? 61.874 -23.488 -25.354 1.00 33.78 244 LEU A N 1
ATOM 1938 C CA . LEU A 1 244 ? 63.185 -23.992 -25.832 1.00 33.78 244 LEU A CA 1
ATOM 1939 C C . LEU A 1 244 ? 64.356 -23.266 -25.145 1.00 33.78 244 LEU A C 1
ATOM 1941 O O . LEU A 1 244 ? 64.742 -22.166 -25.527 1.00 33.78 244 LEU A O 1
ATOM 1945 N N . ALA A 1 245 ? 65.007 -23.949 -24.202 1.00 33.16 245 ALA A N 1
ATOM 1946 C CA . ALA A 1 245 ? 66.400 -23.687 -23.857 1.00 33.16 245 ALA A CA 1
ATOM 1947 C C . ALA A 1 245 ? 67.187 -24.986 -24.054 1.00 33.16 245 ALA A C 1
ATOM 1949 O O . ALA A 1 245 ? 67.125 -25.920 -23.259 1.00 33.16 245 ALA A O 1
ATOM 1950 N N . THR A 1 246 ? 67.891 -25.046 -25.179 1.00 34.12 246 THR A N 1
ATOM 1951 C CA . THR A 1 246 ? 68.912 -26.038 -25.508 1.00 34.12 246 THR A CA 1
ATOM 1952 C C . THR A 1 246 ? 70.063 -25.968 -24.506 1.00 34.12 246 THR A C 1
ATOM 1954 O O . THR A 1 246 ? 70.820 -24.998 -24.505 1.00 34.12 246 THR A O 1
ATOM 1957 N N . SER A 1 247 ? 70.249 -27.013 -23.702 1.00 32.31 247 SER A N 1
ATOM 1958 C CA . SER A 1 247 ? 71.529 -27.285 -23.044 1.00 32.31 247 SER A CA 1
ATOM 1959 C C . SER A 1 247 ? 72.342 -28.238 -23.918 1.00 32.31 247 SER A C 1
ATOM 1961 O O . SER A 1 247 ? 71.999 -29.410 -24.058 1.00 32.31 247 SER A O 1
ATOM 1963 N N . GLN A 1 248 ? 73.428 -27.730 -24.503 1.00 31.78 248 GLN A N 1
ATOM 1964 C CA . GLN A 1 248 ? 74.557 -28.551 -24.933 1.00 31.78 248 GLN A CA 1
ATOM 1965 C C . GLN A 1 248 ? 75.744 -28.334 -23.990 1.00 31.78 248 GLN A C 1
ATOM 1967 O O . GLN A 1 248 ? 75.998 -27.240 -23.494 1.00 31.78 248 GLN A O 1
ATOM 1972 N N . VAL A 1 249 ? 76.415 -29.455 -23.753 1.00 31.22 249 VAL A N 1
ATOM 1973 C CA . VAL A 1 249 ? 77.474 -29.772 -22.795 1.00 31.22 249 VAL A CA 1
ATOM 1974 C C . VAL A 1 249 ? 78.793 -29.057 -23.102 1.00 31.22 249 VAL A C 1
ATOM 1976 O O . VAL A 1 249 ? 79.158 -28.911 -24.268 1.00 31.22 249 VAL A O 1
ATOM 1979 N N . LYS A 1 250 ? 79.582 -28.758 -22.059 1.00 28.98 250 LYS A N 1
ATOM 1980 C CA . LYS A 1 250 ? 81.051 -28.827 -22.138 1.00 28.98 250 LYS A CA 1
ATOM 1981 C C . LYS A 1 250 ? 81.676 -29.191 -20.780 1.00 28.98 250 LYS A C 1
ATOM 1983 O O . LYS A 1 250 ? 81.596 -28.392 -19.859 1.00 28.98 250 LYS A O 1
ATOM 1988 N N . LEU A 1 251 ? 82.258 -30.400 -20.784 1.00 36.25 251 LEU A N 1
ATOM 1989 C CA . LEU A 1 251 ? 83.342 -31.000 -19.979 1.00 36.25 251 LEU A CA 1
ATOM 1990 C C . LEU A 1 251 ? 83.369 -30.753 -18.466 1.00 36.25 251 LEU A C 1
ATOM 1992 O O . LEU A 1 251 ? 83.7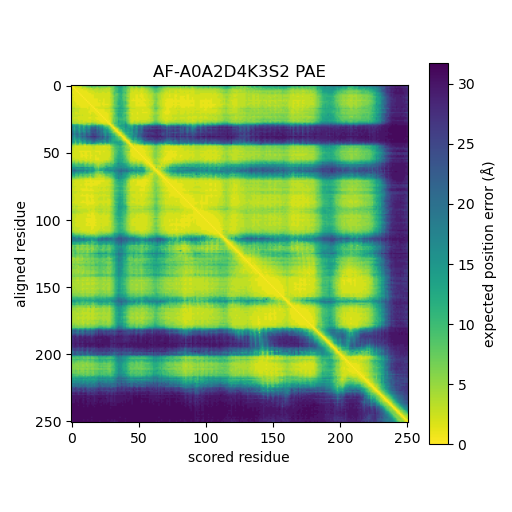55 -29.643 -18.047 1.00 36.25 251 LEU A O 1
#

Secondary structure (DSSP, 8-state):
--HHHHHHHHHHHHHHHS-B-HHHHHHHSS----TTS---TTPPPHHHHHHHHEEEEPPEE-TTSPEEPPEEEE-HHIIIII--HHHHHHH-S-HHHHHHHHHHHHHHHHHTT--SSSPPP-PPPPPPPPGGGGGGGGGGG-HHHHHHHHHHHHHHHTT-TT--HHHHHHHHHHHHHHHHTTTT-TTS----------TTTTS-SSS-HHHHHT--------PPPTTS-----PPP---------------

Solvent-accessible surface area (backbone atoms only — not comparable to full-atom values): 16078 Å² total; per-residue (Å²): 131,53,72,60,55,50,53,47,54,51,52,51,34,56,28,46,37,37,72,34,37,73,69,58,47,63,74,67,49,81,73,70,82,52,88,87,70,61,86,69,93,85,66,74,49,70,66,61,50,47,61,70,46,34,44,80,43,74,60,47,77,44,98,84,75,51,73,44,76,46,30,32,33,59,32,74,64,37,64,76,76,60,55,43,68,63,60,32,53,77,72,49,91,52,67,67,42,48,49,40,24,53,53,50,50,48,52,51,34,51,74,71,68,75,54,86,79,86,76,77,81,62,80,70,87,76,77,79,71,58,76,93,51,54,71,60,60,55,53,53,41,32,52,69,49,53,50,51,49,50,52,51,53,53,40,54,74,67,66,42,87,89,68,51,71,68,56,55,52,53,46,53,48,51,49,53,53,29,60,74,56,54,79,82,56,89,79,76,72,88,79,81,71,87,70,78,91,51,70,62,63,78,57,44,97,57,46,50,56,72,63,48,77,72,52,83,69,87,67,87,60,75,84,79,59,93,83,54,78,84,75,78,76,73,75,75,82,79,84,80,81,82,91,88,82,88,85,80,88,82,135

InterPro domains:
  IPR039164 E3 ubiquitin-protein ligase UBR1-like [PTHR21497] (3-193)
  IPR055194 E3 ubiquitin-protein ligase UBR1-like, winged-helix domain [PF22960] (7-110)

Mean predicted aligned error: 12.38 Å

Radius of gyration: 28.17 Å; Cα contacts (8 Å, |Δi|>4): 208; chains: 1; bounding box: 108×56×71 Å

Sequence (251 aa):
MTDDEILRAEMVAQLCMNDRTHSSLLDLIPENPNPKSGIIPGSLSFESMLSAVADFKAPVFEAGGSMQQGMYTPKAEVWDEEFDPVMVILRTVYRRDVQSAMDRYTAFLKQSGKVHGNPWPPYKKRTHLHPSYKGLMKLLHCKTLHIVLFTLLYKILMDHQNLSEHVLCMVLYLIELGLENSSEQESDEEDSMGGHERCHDSWFPGNNLVSNMRHFINYVRVRVPETAPEVKREPPASTSSDGLATSQVKL